Protein AF-A0A969NFL9-F1 (afdb_monomer)

Sequence (323 aa):
MLQGALWIMFLYNLFIFVYSRDKVYLYYSLYIIGIAVNFVVERGIFSEYTASEFPKLEPYAFIFATGLATVAYFQFVRYFLHTKKNMPKWDLAHLWVVRINIFITLLLFGVLIFSFNVPTSINVSNYLNLIGLLYGFVFIWSLIKQDNKLARFFIAGAIALAVGTIISLYFLIAKQSLWFDPKYFMNGGTLLELLIFSLGLGYRIRLIEKSKQKVQEELIEQLKRNERLKEEANRELEGKVKERTAEIELQKEEILAQAENLKMANDILTKQKREIENKNEEITQQKRYLEKVHKDTTDSINYASRIQNVILPSSSLLSRFFF

Foldseek 3Di:
DLLVVLVVLLVVLVVVCVVVVQCLSVLLSQLSVLVSQLVCLVVCVCVVVPVVPCVLCSLLSNLVSLLSNLLSVLVNVCSLVVCVPVPVVVNVVSVVLNVVSVVVSVVLVVCCVPPVPSVVSVVVSVVSVVVVLVVVVVVLVVLVPDPDPLSVLQNQLNVLLVQLVVQLVVCVVVVPDDPDRSNVSNSRSNVSSSVSNVVSVVVVVVVVVVVVVVVVVVVVVVVVVVVVVVVVVVVVVVVVVVVVVVVVVVVVVVVVVVVVVVVVVVVVVVVVVVVVVVVVVVVVVVVVVVVVVVVVVVVVVVVVVVVCCVVDPPDPPDPDDDD

Nearest PDB structures (foldseek):
  4wpe-assembly1_A-2  TM=2.275E-01  e=1.024E+00  Saccharomyces cerevisiae S288C
  5i6r-assembly1_A-2  TM=2.643E-01  e=2.356E+00  Homo sapiens
  3ja6-assembly1_H  TM=1.574E-01  e=5.419E+00  Escherichia coli

Secondary structure (DSSP, 8-state):
-HHHHHHHHHHHHHHHHHHH--HHHHHHHHHHHHHHHHHHHHTTHHHHHHTTT-TTHHHHHHHHHHHHHHHHHHHHHHHHTTHHHH-HHHHHHHHHHHHHHHHHHHHHHHHHHHH--HHHHHHHHHHHHHHHHHHHHHHHHHHHTS--HHHHHHHHHHHHHHHHHHHHHHHHHTT---SS-THHHHHHHHHHHHHHHHHHHHHHHHHHHHHHHHHHHHHHHHHHHHHHHHHHHHHHHHHHHHHHHHHHHHHHHHHHHHHHHHHHHHHHHHHHHHHHHHHHHHHHHHHHHHHHHHHHHHHHHHHHHHHHHHHS--------S--

pLDDT: mean 88.68, std 11.75, range [38.59, 98.12]

Structure (mmCIF, N/CA/C/O backbone):
data_AF-A0A969NFL9-F1
#
_entry.id   AF-A0A969NFL9-F1
#
loop_
_atom_site.group_PDB
_atom_site.id
_atom_site.type_symbol
_atom_site.label_atom_id
_atom_site.label_alt_id
_atom_site.label_comp_id
_atom_site.label_asym_id
_atom_site.label_entity_id
_atom_site.label_seq_id
_atom_site.pdbx_PDB_ins_code
_atom_site.Cartn_x
_atom_site.Cartn_y
_atom_site.Cartn_z
_atom_site.occupancy
_atom_site.B_iso_or_equiv
_atom_site.auth_seq_id
_atom_site.auth_comp_id
_atom_site.auth_asym_id
_atom_site.auth_atom_id
_atom_site.pdbx_PDB_model_num
ATOM 1 N N . MET A 1 1 ? 25.585 -14.244 -10.508 1.00 67.00 1 MET A N 1
ATOM 2 C CA . MET A 1 1 ? 25.305 -13.714 -9.152 1.00 67.00 1 MET A CA 1
ATOM 3 C C . MET A 1 1 ? 24.106 -12.763 -9.137 1.00 67.00 1 MET A C 1
ATOM 5 O O . MET A 1 1 ? 23.129 -13.105 -8.490 1.00 67.00 1 MET A O 1
ATOM 9 N N . LEU A 1 2 ? 24.108 -11.651 -9.891 1.00 78.81 2 LEU A N 1
ATOM 10 C CA . LEU A 1 2 ? 23.009 -10.660 -9.896 1.00 78.81 2 LEU A CA 1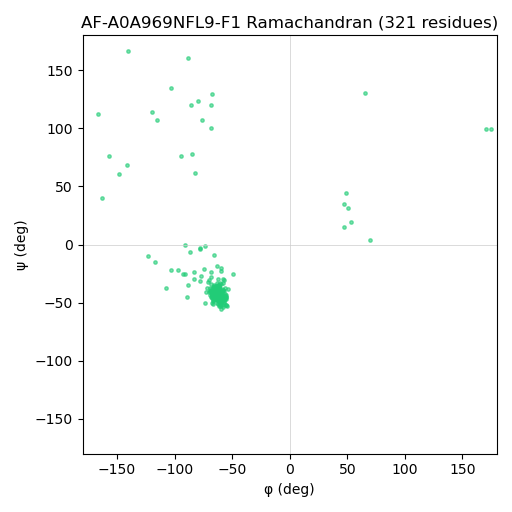
ATOM 11 C C . LEU A 1 2 ? 21.621 -11.251 -10.212 1.00 78.81 2 LEU A C 1
ATOM 13 O O . LEU A 1 2 ? 20.671 -11.022 -9.471 1.00 78.81 2 LEU A O 1
ATOM 17 N N . GLN A 1 3 ? 21.529 -12.089 -11.249 1.00 85.06 3 GLN A N 1
ATOM 18 C CA . GLN A 1 3 ? 20.273 -12.740 -11.640 1.00 85.06 3 GLN A CA 1
ATOM 19 C C . GLN A 1 3 ? 19.661 -13.591 -10.514 1.00 85.06 3 GLN A C 1
ATOM 21 O O . GLN A 1 3 ? 18.449 -13.588 -10.324 1.00 85.06 3 GLN A O 1
ATOM 26 N N . GLY A 1 4 ? 20.494 -14.299 -9.743 1.00 87.62 4 GLY A N 1
ATOM 27 C CA . GLY A 1 4 ? 20.027 -15.115 -8.619 1.00 87.62 4 GLY A CA 1
ATOM 28 C C . GLY A 1 4 ? 19.400 -14.262 -7.518 1.00 87.62 4 GLY A C 1
ATOM 29 O O . GLY A 1 4 ? 18.344 -14.613 -6.999 1.00 87.62 4 GLY A O 1
ATOM 30 N N . ALA A 1 5 ? 19.995 -13.103 -7.219 1.00 90.25 5 ALA A N 1
ATOM 31 C CA . ALA A 1 5 ? 19.443 -12.168 -6.242 1.00 90.25 5 ALA A CA 1
ATOM 32 C C . ALA A 1 5 ? 18.071 -11.630 -6.681 1.00 90.25 5 ALA A C 1
ATOM 34 O O . ALA A 1 5 ? 17.145 -11.609 -5.874 1.00 90.25 5 ALA A O 1
ATOM 35 N N . LEU A 1 6 ? 17.909 -11.275 -7.963 1.00 93.00 6 LEU A N 1
ATOM 36 C CA . LEU A 1 6 ? 16.625 -10.814 -8.504 1.00 93.00 6 LEU A CA 1
ATOM 37 C C . LEU A 1 6 ? 15.533 -11.885 -8.390 1.00 93.00 6 LEU A C 1
ATOM 39 O O . LEU A 1 6 ? 14.433 -11.579 -7.936 1.00 93.00 6 LEU A O 1
ATOM 43 N N . TRP A 1 7 ? 15.834 -13.143 -8.730 1.00 92.25 7 TRP A N 1
ATOM 44 C CA . TRP A 1 7 ? 14.868 -14.239 -8.595 1.00 92.25 7 TRP A CA 1
ATOM 45 C C . TRP A 1 7 ? 14.464 -14.495 -7.142 1.00 92.25 7 TRP A C 1
ATOM 47 O O . TRP A 1 7 ? 13.279 -14.671 -6.861 1.00 92.25 7 TRP A O 1
ATOM 57 N N . ILE A 1 8 ? 15.419 -14.459 -6.208 1.00 94.50 8 ILE A N 1
ATOM 58 C CA . ILE A 1 8 ? 15.130 -14.600 -4.774 1.00 94.50 8 ILE A CA 1
ATOM 59 C C . ILE A 1 8 ? 14.244 -13.446 -4.294 1.00 94.50 8 ILE A C 1
ATOM 61 O O . ILE A 1 8 ? 13.231 -13.687 -3.639 1.00 94.50 8 ILE A O 1
ATOM 65 N N . MET A 1 9 ? 14.578 -12.199 -4.650 1.00 94.38 9 MET A N 1
ATOM 66 C CA . MET A 1 9 ? 13.775 -11.027 -4.287 1.00 94.38 9 MET A CA 1
ATOM 67 C C . MET A 1 9 ? 12.368 -11.098 -4.885 1.00 94.38 9 MET A C 1
ATOM 69 O O . MET A 1 9 ? 11.403 -10.775 -4.194 1.00 94.38 9 MET A O 1
ATOM 73 N N . PHE A 1 10 ? 12.236 -11.541 -6.136 1.00 96.12 10 PHE A N 1
ATOM 74 C CA . PHE A 1 10 ? 10.946 -11.751 -6.785 1.00 96.12 10 PHE A CA 1
ATOM 75 C C . PHE A 1 10 ? 10.098 -12.775 -6.024 1.00 96.12 10 PHE A C 1
ATOM 77 O O . PHE A 1 10 ? 8.990 -12.448 -5.604 1.00 96.12 10 PHE A O 1
ATOM 84 N N . LEU A 1 11 ? 10.623 -13.983 -5.794 1.00 96.19 11 LEU A N 1
ATOM 85 C CA . LEU A 1 11 ? 9.889 -15.050 -5.109 1.00 96.19 11 LEU A CA 1
ATOM 86 C C . LEU A 1 11 ? 9.504 -14.638 -3.688 1.00 96.19 11 LEU A C 1
ATOM 88 O O . LEU A 1 11 ? 8.354 -14.805 -3.289 1.00 96.19 11 LEU A O 1
ATOM 92 N N . TYR A 1 12 ? 10.436 -14.041 -2.944 1.00 95.00 12 TYR A N 1
ATOM 93 C CA . TYR A 1 12 ? 10.184 -13.545 -1.594 1.00 95.00 12 TYR A CA 1
ATOM 94 C C . TYR A 1 12 ? 9.028 -12.535 -1.556 1.00 95.00 12 TYR A C 1
ATOM 96 O O . TYR A 1 12 ? 8.089 -12.687 -0.772 1.00 95.00 12 TYR A O 1
ATOM 104 N N . ASN A 1 13 ? 9.053 -11.526 -2.432 1.00 94.81 13 ASN A N 1
ATOM 105 C CA . ASN A 1 13 ? 7.996 -10.515 -2.474 1.00 94.81 13 ASN A CA 1
ATOM 106 C C . ASN A 1 13 ? 6.669 -11.075 -3.003 1.00 94.81 13 ASN A C 1
ATOM 108 O O . ASN A 1 13 ? 5.607 -10.650 -2.544 1.00 94.81 13 ASN A O 1
ATOM 112 N N . LEU A 1 14 ? 6.710 -12.070 -3.890 1.00 96.25 14 LEU A N 1
ATOM 113 C CA . LEU A 1 14 ? 5.518 -12.766 -4.359 1.00 96.25 14 LEU A CA 1
ATOM 114 C C . LEU A 1 14 ? 4.857 -13.566 -3.228 1.00 96.25 14 LEU A C 1
ATOM 116 O O . LEU A 1 14 ? 3.639 -13.494 -3.064 1.00 96.25 14 LEU A O 1
ATOM 120 N N . PHE A 1 15 ? 5.635 -14.262 -2.394 1.00 96.56 15 PHE A N 1
ATOM 121 C CA . PHE A 1 15 ? 5.106 -14.939 -1.206 1.00 96.56 15 PHE A CA 1
ATOM 122 C C . PHE A 1 15 ? 4.477 -13.951 -0.219 1.00 96.56 15 PHE A C 1
ATOM 124 O O . PHE A 1 15 ? 3.373 -14.197 0.273 1.00 96.56 15 PHE A O 1
ATOM 131 N N . ILE A 1 16 ? 5.119 -12.800 0.020 1.00 94.62 16 ILE A N 1
ATOM 132 C CA . ILE A 1 16 ? 4.526 -11.742 0.850 1.00 94.62 16 ILE A CA 1
ATOM 133 C C . ILE A 1 16 ? 3.217 -11.248 0.241 1.00 94.62 16 ILE A C 1
ATOM 135 O O . ILE A 1 16 ? 2.257 -11.028 0.978 1.00 94.62 16 ILE A O 1
ATOM 139 N N . PHE A 1 17 ? 3.138 -11.084 -1.080 1.00 96.06 17 PHE A N 1
ATOM 140 C CA . PHE A 1 17 ? 1.886 -10.716 -1.735 1.00 96.06 17 PHE A CA 1
ATOM 141 C C . PHE A 1 17 ? 0.790 -11.763 -1.495 1.00 96.06 17 PHE A C 1
ATOM 143 O O . PHE A 1 17 ? -0.312 -11.390 -1.100 1.00 96.06 17 PHE A O 1
ATOM 150 N N . VAL A 1 18 ? 1.078 -13.054 -1.675 1.00 96.81 18 VAL A N 1
ATOM 151 C CA . VAL A 1 18 ? 0.096 -14.132 -1.456 1.00 96.81 18 VAL A CA 1
ATOM 152 C C . VAL A 1 18 ? -0.416 -14.133 -0.011 1.00 96.81 18 VAL A C 1
ATOM 154 O O . VAL A 1 18 ? -1.618 -14.276 0.211 1.00 96.81 18 VAL A O 1
ATOM 157 N N . TYR A 1 19 ? 0.474 -13.911 0.959 1.00 94.50 19 TYR A N 1
ATOM 158 C CA . TYR A 1 19 ? 0.129 -13.876 2.38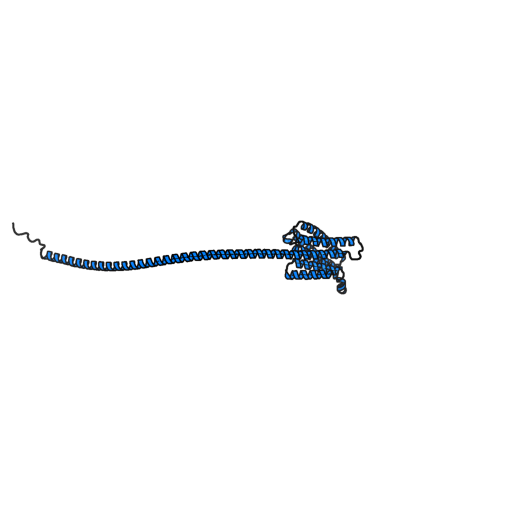0 1.00 94.50 19 TYR A CA 1
ATOM 159 C C . TYR A 1 19 ? -0.625 -12.599 2.792 1.00 94.50 19 TYR A C 1
ATOM 161 O O . TYR A 1 19 ? -1.674 -12.664 3.429 1.00 94.50 19 TYR A O 1
ATOM 169 N N . SER A 1 20 ? -0.106 -11.425 2.425 1.00 90.94 20 SER A N 1
ATOM 170 C CA . SER A 1 20 ? -0.643 -10.121 2.852 1.00 90.94 20 SER A CA 1
ATOM 171 C C . SER A 1 20 ? -1.816 -9.625 2.005 1.00 90.94 20 SER A C 1
ATOM 173 O O . SER A 1 20 ? -2.589 -8.785 2.463 1.00 90.94 20 SER A O 1
ATOM 175 N N . ARG A 1 21 ? -1.925 -10.094 0.755 1.00 92.44 21 ARG A N 1
ATOM 176 C CA . ARG A 1 21 ? -2.815 -9.581 -0.303 1.00 92.44 21 ARG A CA 1
ATOM 177 C C . ARG A 1 21 ? -2.681 -8.076 -0.573 1.00 92.44 21 ARG A C 1
ATOM 179 O O . ARG A 1 21 ? -3.567 -7.471 -1.181 1.00 92.44 21 ARG A O 1
ATOM 186 N N . ASP A 1 22 ? -1.568 -7.461 -0.170 1.00 93.62 22 ASP A N 1
ATOM 187 C CA . ASP A 1 22 ? -1.305 -6.048 -0.427 1.00 93.62 22 ASP A CA 1
ATOM 188 C C . ASP A 1 22 ? -0.670 -5.857 -1.811 1.00 93.62 22 ASP A C 1
ATOM 190 O O . ASP A 1 22 ? 0.416 -6.357 -2.117 1.00 93.62 22 ASP A O 1
ATOM 194 N N . LYS A 1 23 ? -1.360 -5.086 -2.657 1.00 95.69 23 LYS A N 1
ATOM 195 C CA . LYS A 1 23 ? -0.997 -4.846 -4.058 1.00 95.69 23 LYS A CA 1
ATOM 196 C C . LYS A 1 23 ? 0.381 -4.207 -4.236 1.00 95.69 23 LYS A C 1
ATOM 198 O O . LYS A 1 23 ? 0.953 -4.364 -5.310 1.00 95.69 23 LYS A O 1
ATOM 203 N N . VAL A 1 24 ? 0.934 -3.522 -3.228 1.00 96.81 24 VAL A N 1
ATOM 204 C CA . VAL A 1 24 ? 2.304 -2.979 -3.316 1.00 96.81 24 VAL A CA 1
ATOM 205 C C . V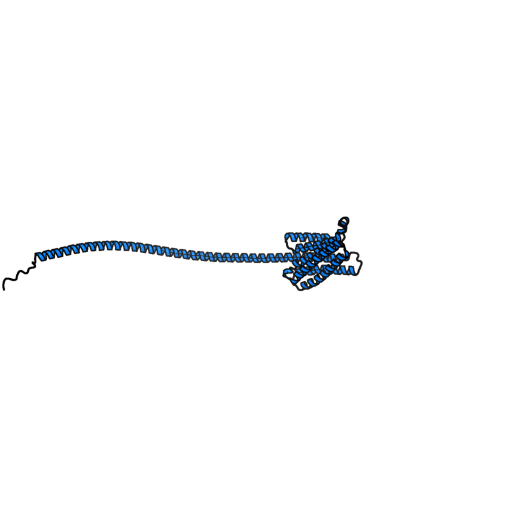AL A 1 24 ? 3.307 -4.084 -3.653 1.00 96.81 24 VAL A C 1
ATOM 207 O O . VAL A 1 24 ? 4.141 -3.897 -4.536 1.00 96.81 24 VAL A O 1
ATOM 210 N N . TYR A 1 25 ? 3.203 -5.240 -2.992 1.00 96.56 25 TYR A N 1
ATOM 211 C CA . TYR A 1 25 ? 4.132 -6.356 -3.189 1.00 96.56 25 TYR A CA 1
ATOM 212 C C . TYR A 1 25 ? 3.944 -7.029 -4.544 1.00 96.56 25 TYR A C 1
ATOM 214 O O . TYR A 1 25 ? 4.925 -7.463 -5.143 1.00 96.56 25 TYR A O 1
ATOM 222 N N . LEU A 1 26 ? 2.714 -7.058 -5.069 1.00 97.50 26 LEU A N 1
ATOM 223 C CA . LEU A 1 26 ? 2.455 -7.528 -6.429 1.00 97.50 26 LEU A CA 1
ATOM 224 C C . LEU A 1 26 ? 3.182 -6.651 -7.450 1.00 97.50 26 LEU A C 1
ATOM 226 O O . LEU A 1 26 ? 3.943 -7.167 -8.261 1.00 97.50 26 LEU A O 1
ATOM 230 N N . TYR A 1 27 ? 2.986 -5.331 -7.395 1.00 98.06 27 TYR A N 1
ATOM 231 C CA . TYR A 1 27 ? 3.635 -4.421 -8.342 1.00 98.06 27 TYR A CA 1
ATOM 232 C C . TYR A 1 27 ? 5.151 -4.397 -8.175 1.00 98.06 27 TYR A C 1
ATOM 234 O O . TYR A 1 27 ? 5.868 -4.346 -9.167 1.00 98.06 27 TYR A O 1
ATOM 242 N N . TYR A 1 28 ? 5.652 -4.512 -6.947 1.00 97.81 28 TYR A N 1
ATOM 243 C CA . TYR A 1 28 ? 7.085 -4.632 -6.713 1.00 97.81 28 TYR A CA 1
ATOM 244 C C . TYR A 1 28 ? 7.666 -5.927 -7.304 1.00 97.81 28 TYR A C 1
ATOM 246 O O . TYR A 1 28 ? 8.707 -5.904 -7.952 1.00 97.81 28 TYR A O 1
ATOM 254 N N . SER A 1 29 ? 6.955 -7.049 -7.167 1.00 97.62 29 SER A N 1
ATOM 255 C CA . SER A 1 29 ? 7.351 -8.325 -7.776 1.00 97.62 29 SER A CA 1
ATOM 256 C C . SER A 1 29 ? 7.321 -8.248 -9.306 1.00 97.62 29 SER A C 1
ATOM 258 O O . SER A 1 29 ? 8.261 -8.688 -9.962 1.00 97.62 29 SER A O 1
ATOM 260 N N . LEU A 1 30 ? 6.280 -7.635 -9.883 1.00 97.94 30 LEU A N 1
ATOM 261 C CA . LEU A 1 30 ? 6.174 -7.400 -11.328 1.00 97.94 30 LEU A CA 1
ATOM 262 C C . LEU A 1 30 ? 7.284 -6.473 -11.856 1.00 97.94 30 LEU A C 1
ATOM 264 O O . LEU A 1 30 ? 7.759 -6.652 -12.976 1.00 97.94 30 LEU A O 1
ATOM 268 N N . TYR A 1 31 ? 7.731 -5.514 -11.045 1.00 97.94 31 TYR A N 1
ATOM 269 C CA . TYR A 1 31 ? 8.876 -4.672 -11.378 1.00 97.94 31 TYR A CA 1
ATOM 270 C C . TYR A 1 31 ? 10.167 -5.497 -11.401 1.00 97.94 31 TYR A C 1
ATOM 272 O O . TYR A 1 31 ? 10.870 -5.497 -12.410 1.00 97.94 31 TYR A O 1
ATOM 280 N N . ILE A 1 32 ? 10.435 -6.275 -10.344 1.00 97.25 32 ILE A N 1
ATOM 281 C CA . ILE A 1 32 ? 11.635 -7.122 -10.260 1.00 97.25 32 ILE A CA 1
ATOM 282 C C . ILE A 1 32 ? 11.690 -8.122 -11.416 1.00 97.25 32 ILE A C 1
ATOM 284 O O . ILE A 1 32 ? 12.750 -8.276 -12.016 1.00 97.25 32 ILE A O 1
ATOM 288 N N . ILE A 1 33 ? 10.581 -8.786 -11.761 1.00 96.44 33 ILE A N 1
ATOM 289 C CA . ILE A 1 33 ? 10.582 -9.745 -12.876 1.00 96.44 33 ILE A CA 1
ATOM 290 C C . ILE A 1 33 ? 10.796 -9.050 -14.225 1.00 96.44 33 ILE A C 1
ATOM 292 O O . ILE A 1 33 ? 11.539 -9.571 -15.051 1.00 96.44 33 ILE A O 1
ATOM 296 N N . GLY A 1 34 ? 10.238 -7.853 -14.435 1.00 95.75 34 GLY A N 1
ATOM 297 C CA . GLY A 1 34 ? 10.517 -7.056 -15.632 1.00 95.75 34 GLY A CA 1
ATOM 298 C C . GLY A 1 34 ? 12.003 -6.699 -15.759 1.00 95.75 34 GLY A C 1
ATOM 299 O O . GLY A 1 34 ? 12.585 -6.842 -16.833 1.00 95.75 34 GLY A O 1
ATOM 300 N N . ILE A 1 35 ? 12.653 -6.318 -14.655 1.00 94.81 35 ILE A N 1
ATOM 301 C CA . ILE A 1 35 ? 14.106 -6.081 -14.614 1.00 94.81 35 ILE A CA 1
ATOM 302 C C . ILE A 1 35 ? 14.890 -7.382 -14.843 1.00 94.81 35 ILE A C 1
ATOM 304 O O . ILE A 1 35 ? 15.839 -7.403 -15.623 1.00 94.81 35 ILE A O 1
ATOM 308 N N . ALA A 1 36 ? 14.482 -8.485 -14.212 1.00 94.00 36 ALA A N 1
ATOM 309 C CA . ALA A 1 36 ? 15.145 -9.780 -14.330 1.00 94.00 36 ALA A CA 1
ATOM 310 C C . ALA A 1 36 ? 15.105 -10.333 -15.760 1.00 94.00 36 ALA A C 1
ATOM 312 O O . ALA A 1 36 ? 16.096 -10.902 -16.213 1.00 94.00 36 ALA A O 1
ATOM 313 N N . VAL A 1 37 ? 13.989 -10.159 -16.476 1.00 92.25 37 VAL A N 1
ATOM 314 C CA . VAL A 1 37 ? 13.870 -10.553 -17.888 1.00 92.25 37 VAL A CA 1
ATOM 315 C C . VAL A 1 37 ? 14.727 -9.649 -18.773 1.00 92.25 37 VAL A C 1
ATOM 317 O O . VAL A 1 37 ? 15.463 -10.168 -19.608 1.00 92.25 37 VAL A O 1
ATOM 320 N N . ASN A 1 38 ? 14.716 -8.327 -18.556 1.00 90.19 38 ASN A N 1
ATOM 321 C CA . ASN A 1 38 ? 15.603 -7.412 -19.287 1.00 90.19 38 ASN A CA 1
ATOM 322 C C . ASN A 1 38 ? 17.077 -7.801 -19.135 1.00 90.19 38 ASN A C 1
ATOM 324 O O . ASN A 1 38 ? 17.805 -7.842 -20.119 1.00 90.19 38 ASN A O 1
ATOM 328 N N . PHE A 1 39 ? 17.505 -8.167 -17.928 1.00 89.31 39 PHE A N 1
ATOM 329 C CA . PHE A 1 39 ? 18.886 -8.569 -17.673 1.00 89.31 39 PHE A CA 1
ATOM 330 C C . PHE A 1 39 ? 19.283 -9.868 -18.396 1.00 89.31 39 PHE A C 1
ATOM 332 O O . PHE A 1 39 ? 20.423 -10.011 -18.837 1.00 89.31 39 PHE A O 1
ATOM 339 N N . VAL A 1 40 ? 18.352 -10.818 -18.536 1.00 88.56 40 VAL A N 1
ATOM 340 C CA . VAL A 1 40 ? 18.560 -12.064 -19.300 1.00 88.56 40 VAL A CA 1
ATOM 341 C C . VAL A 1 40 ? 18.652 -11.779 -20.798 1.00 88.56 40 VAL A C 1
ATOM 343 O O . VAL A 1 40 ? 19.498 -12.364 -21.475 1.00 88.56 40 VAL A O 1
ATOM 346 N N . VAL A 1 41 ? 17.815 -10.868 -21.302 1.00 87.44 41 VAL A N 1
ATOM 347 C CA . VAL A 1 41 ? 17.829 -10.441 -22.705 1.00 87.44 41 VAL A CA 1
ATOM 348 C C . VAL A 1 41 ? 19.117 -9.684 -23.033 1.00 87.44 41 VAL A C 1
ATOM 350 O O . VAL A 1 41 ? 19.833 -10.085 -23.941 1.00 87.44 41 VAL A O 1
ATOM 353 N N . GLU A 1 42 ? 19.492 -8.669 -22.250 1.00 81.44 42 GLU A N 1
ATOM 354 C CA . GLU A 1 42 ? 20.696 -7.862 -22.510 1.00 81.44 42 GLU A CA 1
ATOM 355 C C . GLU A 1 42 ? 22.003 -8.661 -22.462 1.00 81.44 42 GLU A C 1
ATOM 357 O O . GLU A 1 42 ? 22.969 -8.308 -23.134 1.00 81.44 42 GLU A O 1
ATOM 362 N N . ARG A 1 43 ? 22.057 -9.734 -21.666 1.00 79.56 43 ARG A N 1
ATOM 363 C CA . ARG A 1 43 ? 23.236 -10.609 -21.594 1.00 79.56 43 ARG A CA 1
ATOM 364 C C . ARG A 1 43 ? 23.355 -11.577 -22.766 1.00 79.56 43 ARG A C 1
ATOM 366 O O . ARG A 1 43 ? 24.309 -12.347 -22.792 1.00 79.56 43 ARG A O 1
ATOM 373 N N . GLY A 1 44 ? 22.379 -11.604 -23.670 1.00 76.81 44 GLY A N 1
ATOM 374 C CA . GLY A 1 44 ? 22.314 -12.588 -24.744 1.00 76.81 44 GLY A CA 1
ATOM 375 C C . GLY A 1 44 ? 22.001 -14.005 -24.260 1.00 76.81 44 GLY A C 1
ATOM 376 O O . GLY A 1 44 ? 21.938 -14.905 -25.085 1.00 76.81 44 GLY A O 1
ATOM 377 N N . ILE A 1 45 ? 21.739 -14.214 -22.960 1.00 75.69 45 ILE A N 1
ATOM 378 C CA . ILE A 1 45 ? 21.340 -15.521 -22.407 1.00 75.69 45 ILE A CA 1
ATOM 379 C C . ILE A 1 45 ? 20.014 -15.945 -23.039 1.00 75.69 45 ILE A C 1
ATOM 381 O O . ILE A 1 45 ? 19.826 -17.102 -23.389 1.00 75.69 45 ILE A O 1
ATOM 385 N N . PHE A 1 46 ? 19.089 -15.001 -23.231 1.00 74.00 46 PHE A N 1
ATOM 386 C CA . PHE A 1 46 ? 17.849 -15.302 -23.939 1.00 74.00 46 PHE A CA 1
ATOM 387 C C . PHE A 1 46 ? 18.134 -15.855 -25.343 1.00 74.00 46 PHE A C 1
ATOM 389 O O . PHE A 1 46 ? 17.608 -16.905 -25.702 1.00 74.00 46 PHE A O 1
ATOM 396 N N . SER A 1 47 ? 19.022 -15.200 -26.093 1.00 72.44 47 SER A N 1
ATOM 397 C CA . SER A 1 47 ? 19.476 -15.657 -27.410 1.00 72.44 47 SER A CA 1
ATOM 398 C C . SER A 1 47 ? 20.176 -17.019 -27.341 1.00 72.44 47 SER A C 1
ATOM 400 O O . SER A 1 47 ? 19.842 -17.917 -28.096 1.00 72.44 47 SER A O 1
ATOM 402 N N . GLU A 1 48 ? 21.085 -17.238 -26.395 1.00 76.62 48 GLU A N 1
ATOM 403 C CA . GLU A 1 48 ? 21.858 -18.482 -26.279 1.00 76.62 48 GLU A CA 1
ATOM 404 C C . GLU A 1 48 ? 20.970 -19.731 -26.134 1.00 76.62 48 GLU A C 1
ATOM 406 O O . GLU A 1 48 ? 21.246 -20.759 -26.747 1.00 76.62 48 GLU A O 1
ATOM 411 N N . TYR A 1 49 ? 19.875 -19.631 -25.372 1.00 76.62 49 TYR A N 1
ATOM 412 C CA . TYR A 1 49 ? 18.976 -20.763 -25.117 1.00 76.62 49 TYR A CA 1
ATOM 413 C C . TYR A 1 49 ? 17.747 -20.808 -26.035 1.00 76.62 49 TYR A C 1
ATOM 415 O O . TYR A 1 49 ? 17.155 -21.874 -26.181 1.00 76.62 49 TYR A O 1
ATOM 423 N N . THR A 1 50 ? 17.334 -19.686 -26.639 1.00 72.25 50 THR A N 1
ATOM 424 C CA . THR A 1 50 ? 16.103 -19.622 -27.458 1.00 72.25 50 THR A CA 1
ATOM 425 C C . THR A 1 50 ? 16.336 -19.290 -28.929 1.00 72.25 50 THR A C 1
ATOM 427 O O . THR A 1 50 ? 15.441 -19.529 -29.738 1.00 72.25 50 THR A O 1
ATOM 430 N N . ALA A 1 51 ? 17.513 -18.790 -29.326 1.00 62.69 51 ALA A N 1
ATOM 431 C CA . ALA A 1 51 ? 17.766 -18.371 -30.708 1.00 62.69 51 ALA A CA 1
ATOM 432 C C . ALA A 1 51 ? 17.796 -19.536 -31.703 1.00 62.69 51 ALA A C 1
ATOM 434 O O . ALA A 1 51 ? 17.523 -19.316 -32.880 1.00 62.69 51 ALA A O 1
ATOM 435 N N . SER A 1 52 ? 18.074 -20.762 -31.246 1.00 65.69 52 SER A N 1
ATOM 436 C CA . SER A 1 52 ? 18.036 -21.975 -32.073 1.00 65.69 52 SER A CA 1
ATOM 437 C C . SER A 1 52 ? 16.634 -22.257 -32.622 1.00 65.69 52 SER A C 1
ATOM 439 O O . SER A 1 52 ? 16.494 -22.739 -33.742 1.00 65.69 52 SER A O 1
ATOM 441 N N . GLU A 1 53 ? 15.598 -21.945 -31.838 1.00 74.50 53 GLU A N 1
ATOM 442 C CA . GLU A 1 53 ? 14.199 -22.247 -32.165 1.00 74.50 53 GLU A CA 1
ATOM 443 C C . GLU A 1 53 ? 13.407 -20.985 -32.551 1.00 74.50 53 GLU A C 1
ATOM 445 O O . GLU A 1 53 ? 12.589 -21.019 -33.470 1.00 74.50 53 GLU A O 1
ATOM 450 N N . PHE A 1 54 ? 13.672 -19.844 -31.900 1.00 76.44 54 PHE A N 1
ATOM 451 C CA . PHE A 1 54 ? 12.919 -18.596 -32.066 1.00 76.44 54 PHE A CA 1
ATOM 452 C C . PHE A 1 54 ? 13.821 -17.341 -32.040 1.00 76.44 54 PHE A C 1
ATOM 454 O O . PHE A 1 54 ? 13.687 -16.490 -31.155 1.00 76.44 54 PHE A O 1
ATOM 461 N N . PRO A 1 55 ? 14.681 -17.123 -33.054 1.00 72.31 55 PRO A N 1
ATOM 462 C CA . PRO A 1 55 ? 15.645 -16.010 -33.083 1.00 72.31 55 PRO A CA 1
ATOM 463 C C . PRO A 1 55 ? 14.993 -14.619 -33.108 1.00 72.31 55 PRO A C 1
ATOM 465 O O . PRO A 1 55 ? 15.621 -13.613 -32.792 1.00 72.31 55 PRO A O 1
ATOM 468 N N . LYS A 1 56 ? 13.709 -14.539 -33.473 1.00 83.12 56 LYS A N 1
ATOM 469 C CA . LYS A 1 56 ? 12.951 -13.283 -33.509 1.00 83.12 56 LYS A CA 1
ATOM 470 C C . LYS A 1 56 ? 12.316 -12.907 -32.172 1.00 83.12 56 LYS A C 1
ATOM 472 O O . LYS A 1 56 ? 11.736 -11.831 -32.102 1.00 83.12 56 LYS A O 1
ATOM 477 N N . LEU A 1 57 ? 12.376 -13.763 -31.149 1.00 85.94 57 LEU A N 1
ATOM 478 C CA . LEU A 1 57 ? 11.639 -13.573 -29.895 1.00 85.94 57 LEU A CA 1
ATOM 479 C C . LEU A 1 57 ? 12.287 -12.534 -28.967 1.00 85.94 57 LEU A C 1
ATOM 481 O O . LEU A 1 57 ? 11.591 -11.877 -28.194 1.00 85.94 57 LEU A O 1
ATOM 485 N N . GLU A 1 58 ? 13.601 -12.342 -29.072 1.00 88.00 58 GLU A N 1
ATOM 486 C CA . GLU A 1 58 ? 14.375 -11.477 -28.179 1.00 88.00 58 GLU A CA 1
ATOM 487 C C . GLU A 1 58 ? 13.901 -10.005 -28.173 1.00 88.00 58 GLU A C 1
ATOM 489 O O . GLU A 1 58 ? 13.618 -9.488 -27.087 1.00 88.00 58 GLU A O 1
ATOM 494 N N . PRO A 1 59 ? 13.681 -9.328 -29.323 1.00 90.00 59 PRO A N 1
ATOM 495 C CA . PRO A 1 59 ? 13.149 -7.963 -29.331 1.00 90.00 59 PRO A CA 1
ATOM 496 C C . PRO A 1 59 ? 11.748 -7.848 -28.715 1.00 90.00 59 PRO A C 1
ATOM 498 O O . PRO A 1 59 ? 11.445 -6.852 -28.058 1.00 90.00 59 PRO A O 1
ATOM 501 N N . TYR A 1 60 ? 10.892 -8.862 -28.889 1.00 91.50 60 TYR A N 1
ATOM 502 C CA . TYR A 1 60 ? 9.565 -8.879 -28.265 1.00 91.50 60 TYR A CA 1
ATOM 503 C C . TYR A 1 60 ? 9.669 -9.013 -26.746 1.00 91.50 60 TYR A C 1
ATOM 505 O O . TYR A 1 60 ? 8.988 -8.287 -26.021 1.00 91.50 60 TYR A O 1
ATOM 513 N N . ALA A 1 61 ? 10.544 -9.901 -26.265 1.00 91.75 61 ALA A N 1
ATOM 514 C CA . ALA A 1 61 ? 10.801 -10.079 -24.841 1.00 91.75 61 ALA A CA 1
ATOM 515 C C . ALA A 1 61 ? 11.350 -8.793 -24.207 1.00 91.75 61 ALA A C 1
ATOM 517 O O . ALA A 1 61 ? 10.873 -8.393 -23.146 1.00 91.75 61 ALA A O 1
ATOM 518 N N . PHE A 1 62 ? 12.277 -8.103 -24.880 1.00 91.62 62 PHE A N 1
ATOM 519 C CA 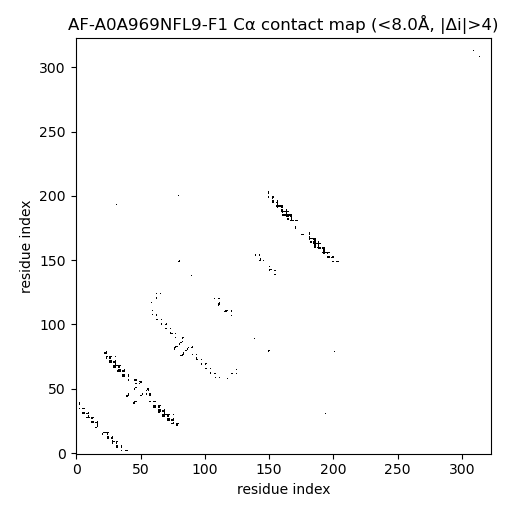. PHE A 1 62 ? 12.823 -6.819 -24.429 1.00 91.62 62 PHE A CA 1
ATOM 520 C C . PHE A 1 62 ? 11.737 -5.744 -24.271 1.00 91.62 62 PHE A C 1
ATOM 522 O O . PHE A 1 62 ? 11.609 -5.126 -23.210 1.00 91.62 62 PHE A O 1
ATOM 529 N N . ILE A 1 63 ? 10.919 -5.538 -25.309 1.00 93.56 63 ILE A N 1
ATOM 530 C CA . ILE A 1 63 ? 9.857 -4.518 -25.310 1.00 93.56 63 ILE A CA 1
ATOM 531 C C . ILE A 1 63 ? 8.785 -4.843 -24.269 1.00 93.56 63 ILE A C 1
ATOM 533 O O . ILE A 1 63 ? 8.339 -3.949 -23.544 1.00 93.56 63 ILE A O 1
ATOM 537 N N . PHE A 1 64 ? 8.403 -6.118 -24.155 1.00 94.12 64 PHE A N 1
ATOM 538 C CA . PHE A 1 64 ? 7.467 -6.574 -23.134 1.00 94.12 64 PHE A CA 1
ATOM 539 C C . PHE A 1 64 ? 7.998 -6.319 -21.726 1.00 94.12 64 PHE A C 1
ATOM 541 O O . PHE A 1 64 ? 7.313 -5.707 -20.910 1.00 94.12 64 PHE A O 1
ATOM 548 N N . ALA A 1 65 ? 9.219 -6.776 -21.444 1.00 94.94 65 ALA A N 1
ATOM 549 C CA . ALA A 1 65 ? 9.826 -6.681 -20.127 1.00 94.94 65 ALA A CA 1
ATOM 550 C C . ALA A 1 65 ? 10.031 -5.225 -19.710 1.00 94.94 65 ALA A C 1
ATOM 552 O O . ALA A 1 65 ? 9.744 -4.871 -18.568 1.00 94.94 65 ALA A O 1
ATOM 553 N N . THR A 1 66 ? 10.468 -4.367 -20.637 1.00 94.38 66 THR A N 1
ATOM 554 C CA . THR A 1 66 ? 10.612 -2.926 -20.400 1.00 94.38 66 THR A CA 1
ATOM 555 C C . THR A 1 66 ? 9.261 -2.272 -20.110 1.00 94.38 66 THR A C 1
ATOM 557 O O . THR A 1 66 ? 9.122 -1.605 -19.086 1.00 94.38 66 THR A O 1
ATOM 560 N N . GLY A 1 67 ? 8.238 -2.508 -20.943 1.00 95.31 67 GLY A N 1
ATOM 561 C CA . GLY A 1 67 ? 6.894 -1.968 -20.706 1.00 95.31 67 GLY A CA 1
ATOM 562 C C . GLY A 1 67 ? 6.307 -2.443 -19.374 1.00 95.31 67 GLY A C 1
ATOM 563 O O . GLY A 1 67 ? 5.829 -1.639 -18.572 1.00 95.31 67 GLY A O 1
ATOM 564 N N . LEU A 1 68 ? 6.418 -3.743 -19.083 1.00 97.06 68 LEU A N 1
ATOM 565 C CA . LEU A 1 68 ? 5.969 -4.326 -17.821 1.00 97.06 68 LEU A CA 1
ATOM 566 C C . LEU A 1 68 ? 6.684 -3.695 -16.623 1.00 97.06 68 LEU A C 1
ATOM 568 O O . LEU A 1 68 ? 6.017 -3.319 -15.659 1.00 97.06 68 LEU A O 1
ATOM 572 N N . ALA A 1 69 ? 8.009 -3.544 -16.691 1.00 96.38 69 ALA A N 1
ATOM 573 C CA . ALA A 1 69 ? 8.799 -2.922 -15.636 1.00 96.38 69 ALA A CA 1
ATOM 574 C C . ALA A 1 69 ? 8.349 -1.477 -15.388 1.00 96.38 69 ALA A C 1
ATOM 576 O O . ALA A 1 69 ? 8.114 -1.112 -14.239 1.00 96.38 69 ALA A O 1
ATOM 577 N N . THR A 1 70 ? 8.145 -0.671 -16.437 1.00 95.44 70 THR A N 1
ATOM 578 C CA . THR A 1 70 ? 7.676 0.717 -16.300 1.00 95.44 70 THR A CA 1
ATOM 579 C C . THR A 1 70 ? 6.278 0.794 -15.683 1.00 95.44 70 THR A C 1
ATOM 581 O O . THR A 1 70 ? 6.051 1.565 -14.747 1.00 95.44 70 THR A O 1
ATOM 584 N N . VAL A 1 71 ? 5.331 -0.018 -16.164 1.00 97.25 71 VAL A N 1
ATOM 585 C CA . VAL A 1 71 ? 3.971 -0.069 -15.603 1.00 97.25 71 VAL A CA 1
ATOM 586 C C . VAL A 1 71 ? 4.014 -0.478 -14.134 1.00 97.25 71 VAL A C 1
ATOM 588 O O . VAL A 1 71 ? 3.408 0.182 -13.286 1.00 97.25 71 VAL A O 1
ATOM 591 N N . ALA A 1 72 ? 4.741 -1.550 -13.825 1.00 98.12 72 ALA A N 1
ATOM 592 C CA . ALA A 1 72 ? 4.868 -2.075 -12.477 1.00 98.12 72 ALA A CA 1
ATOM 593 C C . ALA A 1 72 ? 5.546 -1.072 -11.538 1.00 98.12 72 ALA A C 1
ATOM 595 O O . ALA A 1 72 ? 5.061 -0.879 -10.426 1.00 98.12 72 ALA A O 1
ATOM 596 N N . TYR A 1 73 ? 6.580 -0.367 -12.000 1.00 96.94 73 TYR A N 1
ATOM 597 C CA . TYR A 1 73 ? 7.264 0.684 -11.250 1.00 96.94 73 TYR A CA 1
ATOM 598 C C . TYR A 1 73 ? 6.305 1.798 -10.833 1.00 96.94 73 TYR A C 1
ATOM 600 O O . TYR A 1 73 ? 6.169 2.103 -9.649 1.00 96.94 73 TYR A O 1
ATOM 608 N N . PHE A 1 74 ? 5.567 2.380 -11.780 1.00 96.69 74 PHE A N 1
ATOM 609 C CA . PHE A 1 74 ? 4.666 3.483 -11.450 1.00 96.69 74 PHE A CA 1
ATOM 610 C C . PHE A 1 74 ? 3.481 3.042 -10.594 1.00 96.69 74 PHE A C 1
ATOM 612 O O . PHE A 1 74 ? 3.056 3.785 -9.708 1.00 96.69 74 PHE A O 1
ATOM 619 N N . GLN A 1 75 ? 2.964 1.828 -10.788 1.00 97.88 75 GLN A N 1
ATOM 620 C CA . GLN A 1 75 ? 1.957 1.287 -9.875 1.00 97.88 75 GLN A CA 1
ATOM 621 C C . GLN A 1 75 ? 2.540 1.029 -8.483 1.00 97.88 75 GLN A C 1
ATOM 623 O O . GLN A 1 75 ? 1.912 1.392 -7.488 1.00 97.88 75 GLN A O 1
ATOM 628 N N . PHE A 1 76 ? 3.754 0.487 -8.391 1.00 98.06 76 PHE A N 1
ATOM 629 C CA . PHE A 1 76 ? 4.465 0.318 -7.130 1.00 98.06 76 PHE A CA 1
ATOM 630 C C . PHE A 1 76 ? 4.573 1.653 -6.391 1.00 98.06 76 PHE A C 1
ATOM 632 O O . PHE A 1 76 ? 4.097 1.744 -5.262 1.00 98.06 76 PHE A O 1
ATOM 639 N N . VAL A 1 77 ? 5.075 2.708 -7.040 1.00 96.12 77 VAL A N 1
ATOM 640 C CA . VAL A 1 77 ? 5.205 4.051 -6.449 1.00 96.12 77 VAL A CA 1
ATOM 641 C C . VAL A 1 77 ? 3.869 4.565 -5.917 1.00 96.12 77 VAL A C 1
ATOM 643 O O . VAL A 1 77 ? 3.797 5.048 -4.782 1.00 96.12 77 VAL A O 1
ATOM 646 N N . ARG A 1 78 ? 2.787 4.415 -6.694 1.00 96.44 78 ARG A N 1
ATOM 647 C CA . ARG A 1 78 ? 1.455 4.882 -6.289 1.00 96.44 78 ARG A CA 1
ATOM 648 C C . ARG A 1 78 ? 0.961 4.228 -5.004 1.00 96.44 78 ARG A C 1
ATOM 650 O O . ARG A 1 78 ? 0.464 4.908 -4.102 1.00 96.44 78 ARG A O 1
ATOM 657 N N . TYR A 1 79 ? 1.084 2.905 -4.913 1.00 95.75 79 TYR A N 1
ATOM 658 C CA . TYR A 1 79 ? 0.640 2.164 -3.734 1.00 95.75 79 TYR A CA 1
ATOM 659 C C . TYR A 1 79 ? 1.630 2.283 -2.563 1.00 95.75 79 TYR A C 1
ATOM 661 O O . TYR A 1 79 ? 1.203 2.282 -1.408 1.00 95.75 79 TYR A O 1
ATOM 669 N N . PHE A 1 80 ? 2.929 2.410 -2.841 1.00 95.81 80 PHE A N 1
ATOM 670 C CA . PHE A 1 80 ? 3.987 2.535 -1.840 1.00 95.81 80 PHE A CA 1
ATOM 671 C C . PHE A 1 80 ? 3.906 3.869 -1.090 1.00 95.81 80 PHE A C 1
ATOM 673 O O . PHE A 1 80 ? 3.957 3.885 0.139 1.00 95.81 80 PHE A O 1
ATOM 680 N N . LEU A 1 81 ? 3.710 4.976 -1.815 1.00 94.44 81 LEU A N 1
ATOM 681 C CA . LEU A 1 81 ? 3.595 6.326 -1.244 1.00 94.44 81 LEU A CA 1
ATOM 682 C C . LEU A 1 81 ? 2.150 6.735 -0.912 1.00 94.44 81 LEU A C 1
ATOM 684 O O . LEU A 1 81 ? 1.914 7.851 -0.440 1.00 94.44 81 LEU A O 1
ATOM 688 N N . HIS A 1 82 ? 1.177 5.853 -1.173 1.00 93.00 82 HIS A N 1
ATOM 689 C CA . HIS A 1 82 ? -0.260 6.132 -1.070 1.00 93.00 82 HIS A CA 1
ATOM 690 C C . HIS A 1 82 ? -0.661 7.433 -1.791 1.00 93.00 82 HIS A C 1
ATOM 692 O O . HIS A 1 82 ? -1.440 8.241 -1.272 1.00 93.00 82 HIS A O 1
ATOM 698 N N . THR A 1 83 ? -0.148 7.641 -3.011 1.00 93.19 83 THR A N 1
ATOM 699 C CA . THR A 1 83 ? -0.322 8.891 -3.779 1.00 93.19 83 THR A CA 1
ATOM 700 C C . THR A 1 83 ? -1.782 9.239 -4.015 1.00 93.19 83 THR A C 1
ATOM 702 O O . THR A 1 83 ? -2.133 10.411 -3.981 1.00 93.19 83 THR A O 1
ATOM 705 N N . LYS A 1 84 ? -2.664 8.247 -4.177 1.00 93.50 84 LYS A N 1
ATOM 706 C CA . LYS A 1 84 ? -4.109 8.480 -4.322 1.00 93.50 84 LYS A CA 1
ATOM 707 C C . LYS A 1 84 ? -4.690 9.319 -3.177 1.00 93.50 84 LYS A C 1
ATOM 709 O O . LYS A 1 84 ? -5.560 10.148 -3.419 1.00 93.50 84 LYS A O 1
ATOM 714 N N . LYS A 1 85 ? -4.218 9.100 -1.944 1.00 92.31 85 LYS A N 1
ATOM 715 C CA . LYS A 1 85 ? -4.682 9.820 -0.750 1.00 92.31 85 LYS A CA 1
ATOM 716 C C . LYS A 1 85 ? -3.877 11.098 -0.514 1.00 92.31 85 LYS A C 1
ATOM 718 O O . LYS A 1 85 ? -4.460 12.139 -0.245 1.00 92.31 85 LYS A O 1
ATOM 723 N N . ASN A 1 86 ? -2.552 11.016 -0.626 1.00 90.31 86 ASN A N 1
ATOM 724 C CA . ASN A 1 86 ? -1.654 12.091 -0.192 1.00 90.31 86 ASN A CA 1
ATOM 725 C C . ASN A 1 86 ? -1.336 13.107 -1.305 1.00 90.31 86 ASN A C 1
ATOM 727 O O . ASN A 1 86 ? -0.971 14.243 -1.026 1.00 90.31 86 ASN A O 1
ATOM 731 N N . MET A 1 87 ? -1.430 12.698 -2.575 1.00 93.19 87 MET A N 1
ATOM 732 C CA . MET A 1 87 ? -0.963 13.451 -3.747 1.00 93.19 87 MET A CA 1
ATOM 733 C C . MET A 1 87 ? -1.833 13.174 -4.996 1.00 93.19 87 MET A C 1
ATOM 735 O O . MET A 1 87 ? -1.319 12.697 -6.011 1.00 93.19 87 MET A O 1
ATOM 739 N N . PRO A 1 88 ? -3.146 13.467 -4.981 1.00 94.31 88 PRO A N 1
ATOM 740 C CA . PRO A 1 88 ? -4.077 13.011 -6.022 1.00 94.31 88 PRO A CA 1
ATOM 741 C C . PRO A 1 88 ? -3.740 13.509 -7.439 1.00 94.31 88 PRO A C 1
ATOM 743 O O . PRO A 1 88 ? -3.926 12.776 -8.408 1.00 94.31 88 PRO A O 1
ATOM 746 N N . LYS A 1 89 ? -3.179 14.722 -7.581 1.00 95.38 89 LYS A N 1
ATOM 747 C CA . LYS A 1 89 ? -2.716 15.244 -8.884 1.00 95.38 89 LYS A CA 1
ATOM 748 C C . LYS A 1 89 ? -1.584 14.393 -9.469 1.00 95.38 89 LYS A C 1
ATOM 750 O O . LYS A 1 89 ? -1.598 14.076 -10.654 1.00 95.38 89 LYS A O 1
ATOM 755 N N . TRP A 1 90 ? -0.637 13.985 -8.626 1.00 95.31 90 TRP A N 1
ATOM 756 C CA . TRP A 1 90 ? 0.451 13.095 -9.024 1.00 95.31 90 TRP A CA 1
ATOM 757 C C . TRP A 1 90 ? -0.046 11.676 -9.263 1.00 95.31 90 TRP A C 1
ATOM 759 O O . TRP A 1 90 ? 0.403 11.034 -10.201 1.00 95.31 90 TRP A O 1
ATOM 769 N N . ASP A 1 91 ? -1.002 11.182 -8.476 1.00 96.69 91 ASP A N 1
ATOM 770 C CA . ASP A 1 91 ? -1.633 9.884 -8.734 1.00 96.69 91 ASP A CA 1
ATOM 771 C C . ASP A 1 91 ? -2.234 9.807 -10.146 1.00 96.69 91 ASP A C 1
ATOM 773 O O . ASP A 1 91 ? -2.026 8.826 -10.861 1.00 96.69 91 ASP A O 1
ATOM 777 N N . LEU A 1 92 ? -2.911 10.879 -10.569 1.00 96.81 92 LEU A N 1
ATOM 778 C CA . LEU A 1 92 ? -3.461 10.997 -11.914 1.00 96.81 92 LEU A CA 1
ATOM 779 C C . LEU A 1 92 ? -2.364 11.078 -12.987 1.00 96.81 92 LEU A C 1
ATOM 781 O O . LEU A 1 92 ? -2.485 10.424 -14.021 1.00 96.81 92 LEU A O 1
ATOM 785 N N . ALA A 1 93 ? -1.283 11.825 -12.744 1.00 97.19 93 ALA A N 1
ATOM 786 C CA . ALA A 1 93 ? -0.140 11.886 -13.659 1.00 97.19 93 ALA A CA 1
ATOM 787 C C . ALA A 1 93 ? 0.491 10.499 -13.875 1.00 97.19 93 ALA A C 1
ATOM 789 O O . ALA A 1 93 ? 0.660 10.073 -15.016 1.00 97.19 93 ALA A O 1
ATOM 790 N N . HIS A 1 94 ? 0.732 9.740 -12.800 1.00 96.44 94 HIS A N 1
ATOM 79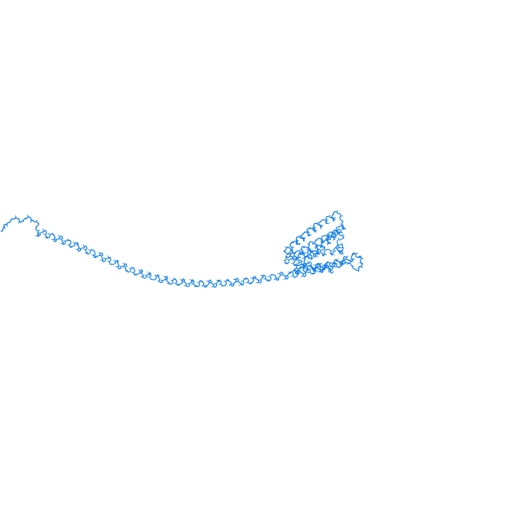1 C CA . HIS A 1 94 ? 1.233 8.365 -12.889 1.00 96.44 94 HIS A CA 1
ATOM 792 C C . HIS A 1 94 ? 0.294 7.449 -13.685 1.00 96.44 94 HIS A C 1
ATOM 794 O O . HIS A 1 94 ? 0.755 6.629 -14.474 1.00 96.44 94 HIS A O 1
ATOM 800 N N . LEU A 1 95 ? -1.025 7.590 -13.512 1.00 97.19 95 LEU A N 1
ATOM 801 C CA . LEU A 1 95 ? -2.005 6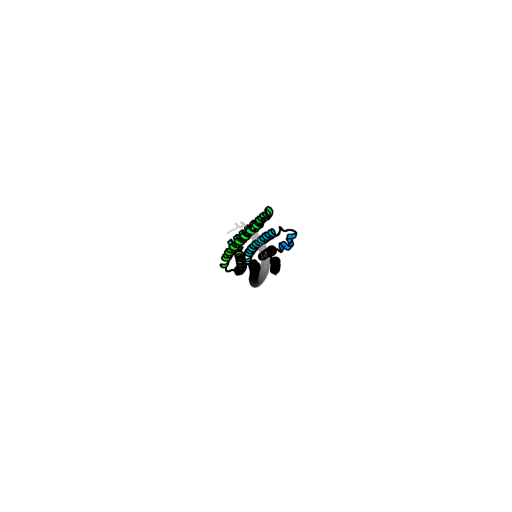.835 -14.298 1.00 97.19 95 LEU A CA 1
ATOM 802 C C . LEU A 1 95 ? -1.914 7.141 -15.796 1.00 97.19 95 LEU A C 1
ATOM 804 O O . LEU A 1 95 ? -2.012 6.220 -16.606 1.00 97.19 95 LEU A O 1
ATOM 808 N N . TRP A 1 96 ? -1.725 8.407 -16.169 1.00 97.50 96 TRP A N 1
ATOM 809 C CA . TRP A 1 96 ? -1.529 8.790 -17.567 1.00 97.50 96 TRP A CA 1
ATOM 810 C C . TRP A 1 96 ? -0.226 8.238 -18.134 1.00 97.50 96 TRP A C 1
ATOM 812 O O . TRP A 1 96 ? -0.255 7.670 -19.222 1.00 97.50 96 TRP A O 1
ATOM 822 N N . VAL A 1 97 ? 0.874 8.309 -17.380 1.00 96.25 97 VAL A N 1
ATOM 823 C CA . VAL A 1 97 ? 2.154 7.703 -17.778 1.00 96.25 97 VAL A CA 1
ATOM 824 C C . VAL A 1 97 ? 1.989 6.204 -18.038 1.00 96.25 97 VAL A C 1
ATOM 826 O O . VAL A 1 97 ? 2.417 5.717 -19.079 1.00 96.25 97 VAL A O 1
ATOM 829 N N . VAL A 1 98 ? 1.293 5.481 -17.153 1.00 96.88 98 VAL A N 1
ATOM 830 C CA . VAL A 1 98 ? 1.001 4.049 -17.337 1.00 96.88 98 VAL A CA 1
ATOM 831 C C . VAL A 1 98 ? 0.178 3.795 -18.604 1.00 96.88 98 VAL A C 1
ATOM 833 O O . VAL A 1 98 ? 0.516 2.906 -19.379 1.00 96.88 98 VAL A O 1
ATOM 836 N N . ARG A 1 99 ? -0.890 4.566 -18.846 1.00 97.56 99 ARG A N 1
ATOM 837 C CA . ARG A 1 99 ? -1.745 4.397 -20.037 1.00 97.56 99 ARG A CA 1
ATOM 838 C C . ARG A 1 99 ? -0.982 4.659 -21.334 1.00 97.56 99 ARG A C 1
ATOM 840 O O . ARG A 1 99 ? -1.107 3.881 -22.274 1.00 97.56 99 ARG A O 1
ATOM 847 N N . ILE A 1 100 ? -0.191 5.732 -21.364 1.00 96.88 100 ILE A N 1
ATOM 848 C CA . ILE A 1 100 ? 0.647 6.093 -22.511 1.00 96.88 100 ILE A CA 1
ATOM 849 C C . ILE A 1 100 ? 1.697 5.007 -22.751 1.00 96.88 100 ILE A C 1
ATOM 851 O O . ILE A 1 100 ? 1.868 4.579 -23.887 1.00 96.88 100 ILE A O 1
ATOM 855 N N . ASN A 1 101 ? 2.353 4.513 -21.697 1.00 96.12 101 ASN A N 1
ATOM 856 C CA . ASN A 1 101 ? 3.333 3.438 -21.815 1.00 96.12 101 ASN A CA 1
ATOM 857 C C . ASN A 1 101 ? 2.707 2.164 -22.400 1.00 96.12 101 ASN A C 1
ATOM 859 O O . ASN A 1 101 ? 3.213 1.666 -23.396 1.00 96.12 101 ASN A O 1
ATOM 863 N N . ILE A 1 102 ? 1.562 1.708 -21.873 1.00 97.06 102 ILE A N 1
ATOM 864 C CA . ILE A 1 102 ? 0.846 0.538 -22.411 1.00 97.06 102 ILE A CA 1
ATOM 865 C C . ILE A 1 102 ? 0.514 0.737 -23.894 1.00 97.06 102 ILE A C 1
ATOM 867 O O . ILE A 1 102 ? 0.766 -0.152 -24.706 1.00 97.06 102 ILE A O 1
ATOM 871 N N . PHE A 1 103 ? -0.023 1.904 -24.258 1.00 97.75 103 PHE A N 1
ATOM 872 C CA . PHE A 1 103 ? -0.365 2.213 -25.644 1.00 97.75 103 PHE A CA 1
ATOM 873 C C . PHE A 1 103 ? 0.861 2.164 -26.566 1.00 97.75 103 PHE A C 1
ATOM 875 O O . PHE A 1 103 ? 0.811 1.529 -27.618 1.00 97.75 103 PHE A O 1
ATOM 882 N N . ILE A 1 104 ? 1.977 2.780 -26.166 1.00 96.38 104 ILE A N 1
ATOM 883 C CA . ILE A 1 104 ? 3.190 2.792 -26.987 1.00 96.38 104 ILE A CA 1
ATOM 884 C C . ILE A 1 104 ? 3.818 1.401 -27.056 1.00 96.38 104 ILE A C 1
ATOM 886 O O . ILE A 1 104 ? 4.215 0.985 -28.138 1.00 96.38 104 ILE A O 1
ATOM 890 N N . THR A 1 105 ? 3.854 0.640 -25.960 1.00 95.81 105 THR A N 1
ATOM 891 C CA . THR A 1 105 ? 4.322 -0.752 -25.978 1.00 95.81 105 THR A CA 1
ATOM 892 C C . THR A 1 105 ? 3.522 -1.580 -26.985 1.00 95.81 105 THR A C 1
ATOM 894 O O . THR A 1 105 ? 4.125 -2.265 -27.807 1.00 95.81 105 THR A O 1
ATOM 897 N N . LEU A 1 106 ? 2.188 -1.468 -27.005 1.00 96.62 106 LEU A N 1
ATOM 898 C CA . LEU A 1 106 ? 1.343 -2.145 -28.000 1.00 96.62 106 LEU A CA 1
ATOM 899 C C . LEU A 1 106 ? 1.640 -1.689 -29.438 1.00 96.62 106 LEU A C 1
ATOM 901 O O . LEU A 1 106 ? 1.696 -2.516 -30.347 1.00 96.62 106 LEU A O 1
ATOM 905 N N . LEU A 1 107 ? 1.883 -0.394 -29.650 1.00 96.12 107 LEU A N 1
ATOM 906 C CA . LEU A 1 107 ? 2.275 0.137 -30.958 1.00 96.12 107 LEU A CA 1
ATOM 907 C C . LEU A 1 107 ? 3.627 -0.431 -31.416 1.00 96.12 107 LEU A C 1
ATOM 909 O O . LEU A 1 107 ? 3.770 -0.814 -32.575 1.00 96.12 107 LEU A O 1
ATOM 913 N N . LEU A 1 108 ? 4.596 -0.551 -30.506 1.00 94.94 108 LEU A N 1
ATOM 914 C CA . LEU A 1 108 ? 5.904 -1.146 -30.786 1.00 94.94 108 LEU A CA 1
ATOM 915 C C . LEU A 1 108 ? 5.812 -2.637 -31.124 1.00 94.94 108 LEU A C 1
ATOM 917 O O . LEU A 1 108 ? 6.521 -3.102 -32.016 1.00 94.94 108 LEU A O 1
ATOM 921 N N . PHE A 1 109 ? 4.905 -3.375 -30.478 1.00 94.06 109 PHE A N 1
ATOM 922 C CA . PHE A 1 109 ? 4.564 -4.735 -30.901 1.00 94.06 109 PHE A CA 1
ATOM 923 C C . PHE A 1 109 ? 4.049 -4.758 -32.342 1.00 94.06 109 PHE A C 1
ATOM 925 O O . PHE A 1 109 ? 4.510 -5.577 -33.132 1.00 94.06 109 PHE A O 1
ATOM 932 N N . GLY A 1 110 ? 3.161 -3.829 -32.713 1.00 94.00 110 GLY A N 1
ATOM 933 C CA . GLY A 1 110 ? 2.697 -3.675 -34.094 1.00 94.00 110 GLY A CA 1
ATOM 934 C C . GLY A 1 110 ? 3.846 -3.437 -35.081 1.00 94.00 110 GLY A C 1
ATOM 935 O O . GLY A 1 110 ? 3.939 -4.128 -36.092 1.00 94.00 110 GLY A O 1
ATOM 936 N N . VAL A 1 111 ? 4.771 -2.525 -34.764 1.00 94.06 111 VAL A N 1
ATOM 937 C CA . VAL A 1 111 ? 5.965 -2.263 -35.595 1.00 94.06 111 VAL A CA 1
ATOM 938 C C . VAL A 1 111 ? 6.812 -3.527 -35.765 1.00 94.06 111 VAL A C 1
ATOM 940 O O . VAL A 1 111 ? 7.224 -3.851 -36.879 1.00 94.06 111 VAL A O 1
ATOM 943 N N . LEU A 1 112 ? 7.050 -4.282 -34.689 1.00 93.31 112 LEU A N 1
ATOM 944 C CA . LEU A 1 112 ? 7.798 -5.535 -34.784 1.00 93.31 112 LEU A CA 1
ATOM 945 C C . LEU A 1 112 ? 7.074 -6.592 -35.634 1.00 93.31 112 LEU A C 1
ATOM 947 O O . LEU A 1 112 ? 7.732 -7.265 -36.425 1.00 93.31 112 LEU A O 1
ATOM 951 N N . ILE A 1 113 ? 5.748 -6.707 -35.518 1.00 93.56 113 ILE A N 1
ATOM 952 C CA . ILE A 1 113 ? 4.948 -7.683 -36.274 1.00 93.56 113 ILE A CA 1
ATOM 953 C C . ILE A 1 113 ? 4.935 -7.351 -37.772 1.00 93.56 113 ILE A C 1
ATOM 955 O O . ILE A 1 113 ? 5.132 -8.245 -38.591 1.00 93.56 113 ILE A O 1
ATOM 959 N N . PHE A 1 114 ? 4.713 -6.084 -38.140 1.00 93.19 114 PHE A N 1
ATOM 960 C CA . PHE A 1 114 ? 4.507 -5.694 -39.541 1.00 93.19 114 PHE A CA 1
ATOM 961 C C . PHE A 1 114 ? 5.795 -5.373 -40.301 1.00 93.19 114 PHE A C 1
ATOM 963 O O . PHE A 1 114 ? 5.870 -5.649 -41.495 1.00 93.19 114 PHE A O 1
ATOM 970 N N . SER A 1 115 ? 6.802 -4.786 -39.648 1.00 91.62 115 SER A N 1
ATOM 971 C CA . SER A 1 115 ? 8.029 -4.342 -40.326 1.00 91.62 115 SER A CA 1
ATOM 972 C C . SER A 1 115 ? 9.311 -4.941 -39.753 1.00 91.62 115 SER A C 1
ATOM 974 O O . SER A 1 115 ? 10.373 -4.733 -40.331 1.00 91.62 115 SER A O 1
ATOM 976 N N . PHE A 1 116 ? 9.240 -5.623 -38.603 1.00 92.25 116 PHE A N 1
ATOM 977 C CA . PHE A 1 116 ? 10.392 -6.158 -37.865 1.00 92.25 116 PHE A CA 1
ATOM 978 C C . PHE A 1 116 ? 11.541 -5.144 -37.696 1.00 92.25 116 PHE A C 1
ATOM 980 O O . PHE A 1 116 ? 12.724 -5.486 -37.711 1.00 92.25 116 PHE A O 1
ATOM 987 N N . ASN A 1 117 ? 11.197 -3.861 -37.539 1.00 91.81 117 ASN A N 1
ATOM 988 C CA . ASN A 1 117 ? 12.175 -2.780 -37.449 1.00 91.81 117 ASN A CA 1
ATOM 989 C C . ASN A 1 117 ? 12.680 -2.636 -36.005 1.00 91.81 117 ASN A C 1
ATOM 991 O O . ASN A 1 117 ? 12.254 -1.761 -35.249 1.00 91.81 117 ASN A O 1
ATOM 995 N N . VAL A 1 118 ? 13.582 -3.542 -35.624 1.00 90.56 118 VAL A N 1
ATOM 996 C CA . VAL A 1 118 ? 14.169 -3.617 -34.279 1.00 90.56 118 VAL A CA 1
ATOM 997 C C . VAL A 1 118 ? 14.878 -2.314 -33.867 1.00 90.56 118 VAL A C 1
ATOM 999 O O . VAL A 1 118 ? 14.602 -1.844 -32.760 1.00 90.56 118 VAL A O 1
ATOM 1002 N N . PRO A 1 119 ? 15.720 -1.671 -34.710 1.00 92.62 119 PRO A N 1
ATOM 1003 C CA . PRO A 1 119 ? 16.389 -0.425 -34.329 1.00 92.62 119 PRO A CA 1
ATOM 1004 C C . PRO A 1 119 ? 15.412 0.696 -33.967 1.00 92.62 119 PRO A C 1
ATOM 1006 O O . PRO A 1 119 ? 15.592 1.364 -32.949 1.00 92.62 119 PRO A O 1
ATOM 1009 N N . THR A 1 120 ? 14.347 0.883 -34.756 1.00 90.88 120 THR A N 1
ATOM 1010 C CA . THR A 1 120 ? 13.323 1.890 -34.451 1.00 90.88 120 THR A CA 1
ATOM 1011 C C . THR A 1 120 ? 12.626 1.582 -33.131 1.00 90.88 120 THR A C 1
ATOM 1013 O O . THR A 1 120 ? 12.485 2.482 -32.303 1.00 90.88 120 THR A O 1
ATOM 1016 N N . SER A 1 121 ? 12.247 0.326 -32.890 1.00 90.69 121 SER A N 1
ATOM 1017 C CA . SER A 1 121 ? 11.571 -0.059 -31.651 1.00 90.69 121 SER A CA 1
ATOM 1018 C C . SER A 1 121 ? 12.430 0.164 -30.403 1.00 90.69 121 SER A C 1
ATOM 1020 O O . SER A 1 121 ? 11.944 0.706 -29.408 1.00 90.69 121 SER A O 1
ATOM 1022 N N . ILE A 1 122 ? 13.720 -0.186 -30.463 1.00 88.88 122 ILE A N 1
ATOM 1023 C CA . ILE A 1 122 ? 14.668 0.045 -29.364 1.00 88.88 122 ILE A CA 1
ATOM 1024 C C . ILE A 1 122 ? 14.876 1.547 -29.135 1.00 88.88 122 ILE A C 1
ATOM 1026 O O . ILE A 1 122 ? 14.823 2.005 -27.994 1.00 88.88 122 ILE A O 1
ATOM 1030 N N . ASN A 1 123 ? 15.055 2.335 -30.198 1.00 90.25 123 ASN A N 1
ATOM 1031 C CA . ASN A 1 123 ? 15.257 3.780 -30.077 1.00 90.25 123 ASN A CA 1
ATOM 1032 C C . ASN A 1 123 ? 14.049 4.477 -29.440 1.00 90.25 123 ASN A C 1
ATOM 1034 O O . ASN A 1 123 ? 14.223 5.274 -28.521 1.00 90.25 123 ASN A O 1
ATOM 1038 N N . VAL A 1 124 ? 12.826 4.140 -29.864 1.00 92.00 124 VAL A N 1
ATOM 1039 C CA . VAL A 1 124 ? 11.598 4.674 -29.249 1.00 92.00 124 VAL A CA 1
ATOM 1040 C C . VAL A 1 124 ? 11.513 4.292 -27.769 1.00 92.00 124 VAL A C 1
ATOM 1042 O O . VAL A 1 124 ? 11.211 5.150 -26.938 1.00 92.00 124 VAL A O 1
ATOM 1045 N N . SER A 1 125 ? 11.839 3.045 -27.416 1.00 89.00 125 SER A N 1
ATOM 1046 C CA . SER A 1 125 ? 11.896 2.597 -26.018 1.00 89.00 125 SER A CA 1
ATOM 1047 C C . SER A 1 125 ? 12.915 3.399 -25.192 1.00 89.00 125 SER A C 1
ATOM 1049 O O . SER A 1 125 ? 12.618 3.831 -24.079 1.00 89.00 125 SER A O 1
ATOM 1051 N N . ASN A 1 126 ? 14.096 3.676 -25.748 1.00 87.38 126 ASN A N 1
ATOM 1052 C CA . ASN A 1 126 ? 15.125 4.481 -25.086 1.00 87.38 126 ASN A CA 1
ATOM 1053 C C . ASN A 1 126 ? 14.689 5.939 -24.886 1.00 87.38 126 ASN A C 1
ATOM 1055 O O . ASN A 1 126 ? 14.895 6.494 -23.805 1.00 87.38 126 ASN A O 1
ATOM 1059 N N . TYR A 1 127 ? 14.040 6.552 -25.881 1.00 90.06 127 TYR A N 1
ATOM 1060 C CA . TYR A 1 127 ? 13.478 7.897 -25.733 1.00 90.06 127 TYR A CA 1
ATOM 1061 C C . TYR A 1 127 ? 12.392 7.946 -24.654 1.00 90.06 127 TYR A C 1
ATOM 1063 O O . TYR A 1 127 ? 12.362 8.888 -23.863 1.00 90.06 127 TYR A O 1
ATOM 1071 N N . LEU A 1 128 ? 11.542 6.919 -24.561 1.00 89.69 128 LEU A N 1
ATOM 1072 C CA . LEU A 1 128 ? 10.563 6.812 -23.479 1.00 89.69 128 LEU A CA 1
ATOM 1073 C C . LEU A 1 128 ? 11.213 6.699 -22.103 1.00 89.69 128 LEU A C 1
ATOM 1075 O O . LEU A 1 128 ? 10.773 7.379 -21.178 1.00 89.69 128 LEU A O 1
ATOM 1079 N N . ASN A 1 129 ? 12.266 5.894 -21.968 1.00 86.62 129 ASN A N 1
ATOM 1080 C CA . ASN A 1 129 ? 13.018 5.788 -20.719 1.00 86.62 129 ASN A CA 1
ATOM 1081 C C . ASN A 1 129 ? 13.652 7.129 -20.327 1.00 86.62 129 ASN A C 1
ATOM 1083 O O . ASN A 1 129 ? 13.589 7.515 -19.161 1.00 86.62 129 ASN A O 1
ATOM 1087 N N . LEU A 1 130 ? 14.186 7.885 -21.293 1.00 87.31 130 LEU A N 1
ATOM 1088 C CA . LEU A 1 130 ? 14.726 9.224 -21.049 1.00 87.31 130 LEU A CA 1
ATOM 1089 C C . LEU A 1 130 ? 13.641 10.203 -20.569 1.00 87.31 130 LEU A C 1
ATOM 1091 O O . LEU A 1 130 ? 13.843 10.913 -19.585 1.00 87.31 130 LEU A O 1
ATOM 1095 N N . ILE A 1 131 ? 12.471 10.216 -21.217 1.00 91.44 131 ILE A N 1
ATOM 1096 C CA . ILE A 1 131 ? 11.322 11.030 -20.783 1.00 91.44 131 ILE A CA 1
ATOM 1097 C C . ILE A 1 131 ? 10.868 10.609 -19.377 1.00 91.44 131 ILE A C 1
ATOM 1099 O O . ILE A 1 131 ? 10.591 11.464 -18.535 1.00 91.44 131 ILE A O 1
ATOM 1103 N N . GLY A 1 132 ? 10.830 9.304 -19.103 1.00 89.81 132 GLY A N 1
ATOM 1104 C CA . GLY A 1 132 ? 10.500 8.746 -17.793 1.00 89.81 132 GLY A CA 1
ATOM 1105 C C . GLY A 1 132 ? 11.483 9.171 -16.701 1.00 89.81 132 GLY A C 1
ATOM 1106 O O . GLY A 1 132 ? 11.054 9.542 -15.610 1.00 89.81 132 GLY A O 1
ATOM 1107 N N . LEU A 1 133 ? 12.783 9.198 -17.004 1.00 87.69 133 LEU A N 1
ATOM 1108 C CA . LEU A 1 133 ? 13.825 9.685 -16.099 1.00 87.69 133 LEU A CA 1
ATOM 1109 C C . LEU A 1 133 ? 13.629 11.174 -15.771 1.00 87.69 133 LEU A C 1
ATOM 1111 O O . LEU A 1 133 ? 13.653 11.556 -14.601 1.00 87.69 133 LEU A O 1
ATOM 1115 N N . LEU A 1 134 ? 13.370 12.009 -16.785 1.00 91.31 134 LEU A N 1
ATOM 1116 C CA . LEU A 1 134 ? 13.076 13.435 -16.594 1.00 91.31 134 LEU A CA 1
ATOM 1117 C C . LEU A 1 134 ? 11.815 13.645 -15.748 1.00 91.31 134 LEU A C 1
ATOM 1119 O O . LEU A 1 134 ? 11.834 14.429 -14.799 1.00 91.31 134 LEU A O 1
ATOM 1123 N N . TYR A 1 135 ? 10.740 12.904 -16.033 1.00 93.56 135 TYR A N 1
ATOM 1124 C CA . TYR A 1 135 ? 9.538 12.887 -15.197 1.00 93.56 135 TYR A CA 1
ATOM 1125 C C . TYR A 1 135 ? 9.868 12.495 -13.748 1.00 93.56 135 TYR A C 1
ATOM 1127 O O . TYR A 1 135 ? 9.408 13.148 -12.810 1.00 93.56 135 TYR A O 1
ATOM 1135 N N . GLY A 1 136 ? 10.704 11.468 -13.563 1.00 91.62 136 GLY A N 1
ATOM 1136 C CA . GLY A 1 136 ? 11.175 11.002 -12.263 1.00 91.62 136 GLY A CA 1
ATOM 1137 C C . GLY A 1 136 ? 11.860 12.104 -11.457 1.00 91.62 136 GLY A C 1
ATOM 1138 O O . GLY A 1 136 ? 11.525 12.288 -10.289 1.00 91.62 136 GLY A O 1
ATOM 1139 N N . PHE A 1 137 ? 12.736 12.902 -12.074 1.00 91.44 137 PHE A N 1
ATOM 1140 C CA . PHE A 1 137 ? 13.368 14.046 -11.405 1.00 91.44 137 PHE A CA 1
ATOM 1141 C C . PHE A 1 137 ? 12.353 15.094 -10.934 1.00 91.44 137 PHE A C 1
ATOM 1143 O O . PHE A 1 137 ? 12.422 15.546 -9.788 1.00 91.44 137 PHE A O 1
ATOM 1150 N N . VAL A 1 138 ? 11.376 15.448 -11.776 1.00 93.94 138 VAL A N 1
ATOM 1151 C CA . VAL A 1 138 ? 10.313 16.396 -11.396 1.00 93.94 138 VAL A CA 1
ATOM 1152 C C . VAL A 1 138 ? 9.463 15.825 -10.255 1.00 93.94 138 VAL A C 1
ATOM 1154 O O . VAL A 1 138 ? 9.116 16.537 -9.308 1.00 93.94 138 VAL A O 1
ATOM 1157 N N . PHE A 1 139 ? 9.157 14.528 -10.297 1.00 94.06 139 PHE A N 1
ATOM 1158 C CA . PHE A 1 139 ? 8.408 13.868 -9.237 1.00 94.06 139 PHE A CA 1
ATOM 1159 C C . PHE A 1 139 ? 9.195 13.820 -7.917 1.00 94.06 139 PHE A C 1
ATOM 1161 O O . PHE A 1 139 ? 8.645 14.182 -6.875 1.00 94.06 139 PHE A O 1
ATOM 1168 N N . ILE A 1 140 ? 10.487 13.478 -7.945 1.00 93.62 140 ILE A N 1
ATOM 1169 C CA . ILE A 1 140 ? 11.380 13.508 -6.773 1.00 93.62 140 ILE A CA 1
ATOM 1170 C C . ILE A 1 140 ? 11.411 14.906 -6.153 1.00 93.62 140 ILE A C 1
ATOM 1172 O O . ILE A 1 140 ? 11.253 15.037 -4.939 1.00 93.62 140 ILE A O 1
ATOM 1176 N N . TRP A 1 141 ? 11.527 15.957 -6.970 1.00 92.19 141 TRP A N 1
ATOM 1177 C CA . TRP A 1 141 ? 11.484 17.340 -6.490 1.00 92.19 141 TRP A CA 1
ATOM 1178 C C . TRP A 1 141 ? 10.199 17.651 -5.708 1.00 92.19 141 TRP A C 1
ATOM 1180 O O . TRP A 1 141 ? 10.228 18.340 -4.686 1.00 92.19 141 TRP A O 1
ATOM 1190 N N . SER A 1 142 ? 9.063 17.095 -6.142 1.00 92.06 142 SER A N 1
ATOM 1191 C CA . SER A 1 142 ? 7.787 17.236 -5.432 1.00 92.06 142 SER A CA 1
ATOM 1192 C C . SER A 1 142 ? 7.748 16.499 -4.085 1.00 92.06 142 SER A C 1
ATOM 1194 O O . SER A 1 142 ? 7.041 16.931 -3.172 1.00 92.06 142 SER A O 1
ATOM 1196 N N . LEU A 1 143 ? 8.518 15.415 -3.940 1.00 92.12 143 LEU A N 1
ATOM 1197 C CA . LEU A 1 143 ? 8.570 14.588 -2.733 1.00 92.12 143 LEU A CA 1
ATOM 1198 C C . LEU A 1 143 ? 9.502 15.147 -1.657 1.00 92.12 143 LEU A C 1
ATOM 1200 O O . LEU A 1 143 ? 9.226 14.951 -0.477 1.00 92.12 143 LEU A O 1
ATOM 1204 N N . ILE A 1 144 ? 10.563 15.872 -2.033 1.00 89.62 144 ILE A N 1
ATOM 1205 C CA . ILE A 1 144 ? 11.503 16.489 -1.074 1.00 89.62 144 ILE A CA 1
ATOM 1206 C C . ILE A 1 144 ? 10.771 17.429 -0.102 1.00 89.62 144 ILE A C 1
ATOM 1208 O O . ILE A 1 144 ? 11.161 17.564 1.054 1.00 89.62 144 ILE A O 1
ATOM 1212 N N . LYS A 1 145 ? 9.673 18.047 -0.550 1.00 83.69 145 LYS A N 1
ATOM 1213 C CA . LYS A 1 145 ? 8.858 18.961 0.261 1.00 83.69 145 LYS A CA 1
ATOM 1214 C C . LYS A 1 145 ? 7.917 18.258 1.248 1.00 83.69 145 LYS A C 1
ATOM 1216 O O . LYS A 1 145 ? 7.208 18.941 1.980 1.00 83.69 145 LYS A O 1
ATOM 1221 N N . GLN A 1 146 ? 7.856 16.926 1.254 1.00 82.94 146 GLN A N 1
ATOM 1222 C CA . GLN A 1 146 ? 6.938 16.172 2.106 1.00 82.94 146 GLN A CA 1
ATOM 1223 C C . GLN A 1 146 ? 7.645 15.557 3.305 1.00 82.94 146 GLN A C 1
ATOM 1225 O O . GLN A 1 146 ? 8.659 14.875 3.159 1.00 82.94 146 GLN A O 1
ATOM 1230 N N . ASP A 1 147 ? 7.040 15.682 4.487 1.00 82.81 147 ASP A N 1
ATOM 1231 C CA . ASP A 1 147 ? 7.511 14.972 5.677 1.00 82.81 147 ASP A CA 1
ATOM 1232 C C . ASP A 1 147 ? 6.995 13.523 5.718 1.00 82.81 147 ASP A C 1
ATOM 1234 O O . ASP A 1 147 ? 6.236 13.111 6.591 1.00 82.81 147 ASP A O 1
ATOM 1238 N N . ASN A 1 148 ? 7.377 12.730 4.713 1.00 88.31 148 ASN A N 1
ATOM 1239 C CA . ASN A 1 148 ? 7.021 11.318 4.625 1.00 88.31 148 ASN A CA 1
ATOM 1240 C C . ASN A 1 148 ? 8.280 10.446 4.606 1.00 88.31 148 ASN A C 1
ATOM 1242 O O . ASN A 1 148 ? 9.052 10.445 3.648 1.00 88.31 148 ASN A O 1
ATOM 1246 N N . LYS A 1 149 ? 8.469 9.638 5.655 1.00 90.12 149 LYS A N 1
ATOM 1247 C CA . LYS A 1 149 ? 9.610 8.716 5.763 1.00 90.12 149 LYS A CA 1
ATOM 1248 C C . LYS A 1 149 ? 9.653 7.688 4.625 1.00 90.12 149 LYS A C 1
ATOM 1250 O O . LYS A 1 149 ? 10.746 7.369 4.170 1.00 90.12 149 LYS A O 1
ATOM 1255 N N . LEU A 1 150 ? 8.505 7.225 4.117 1.00 92.75 150 LEU A N 1
ATOM 1256 C CA . LEU A 1 150 ? 8.456 6.335 2.945 1.00 92.75 150 LEU A CA 1
ATOM 1257 C C . LEU A 1 150 ? 8.967 7.041 1.684 1.00 92.75 150 LEU A C 1
ATOM 1259 O O . LEU A 1 150 ? 9.695 6.437 0.901 1.00 92.75 150 LEU A O 1
ATOM 1263 N N . ALA A 1 151 ? 8.668 8.334 1.524 1.00 94.12 151 ALA A N 1
ATOM 1264 C CA . ALA A 1 151 ? 9.182 9.119 0.403 1.00 94.12 151 ALA A CA 1
ATOM 1265 C C . ALA A 1 151 ? 10.713 9.218 0.432 1.00 94.12 151 ALA A C 1
ATOM 1267 O O . ALA A 1 151 ? 11.340 9.136 -0.617 1.00 94.12 151 ALA A O 1
ATOM 1268 N N . ARG A 1 152 ? 11.333 9.295 1.617 1.00 94.38 152 ARG A N 1
ATOM 1269 C CA . ARG A 1 152 ? 12.802 9.316 1.747 1.00 94.38 152 ARG A CA 1
ATOM 1270 C C . ARG A 1 152 ? 13.452 8.016 1.260 1.00 94.38 152 ARG A C 1
ATOM 1272 O O . ARG A 1 152 ? 14.465 8.085 0.574 1.00 94.38 152 ARG A O 1
ATOM 1279 N N . PHE A 1 153 ? 12.854 6.853 1.548 1.00 96.06 153 PHE A N 1
ATOM 1280 C CA . PHE A 1 153 ? 13.311 5.574 0.981 1.00 96.06 153 PHE A CA 1
ATOM 1281 C C . PHE A 1 153 ? 13.187 5.562 -0.545 1.00 96.06 153 PHE A C 1
ATOM 1283 O O . PHE A 1 153 ? 14.126 5.166 -1.229 1.00 96.06 153 PHE A O 1
ATOM 1290 N N . PHE A 1 154 ? 12.063 6.044 -1.083 1.00 95.88 154 PHE A N 1
ATOM 1291 C CA . PHE A 1 154 ? 11.883 6.133 -2.531 1.00 95.88 154 PHE A CA 1
ATOM 1292 C C . PHE A 1 154 ? 12.939 7.038 -3.189 1.00 95.88 154 PHE A C 1
ATOM 1294 O O . PHE A 1 154 ? 13.593 6.625 -4.141 1.00 95.88 154 PHE A O 1
ATOM 1301 N N . ILE A 1 155 ? 13.156 8.240 -2.644 1.00 95.62 155 ILE A N 1
ATOM 1302 C CA . ILE A 1 155 ? 14.153 9.196 -3.146 1.00 95.62 155 ILE A CA 1
ATOM 1303 C C . ILE A 1 155 ? 15.559 8.586 -3.105 1.00 95.62 155 ILE A C 1
ATOM 1305 O O . ILE A 1 155 ? 16.285 8.678 -4.089 1.00 95.62 155 ILE A O 1
ATOM 1309 N N . ALA A 1 156 ? 15.941 7.938 -2.001 1.00 96.75 156 ALA A N 1
ATOM 1310 C CA . ALA A 1 156 ? 17.255 7.311 -1.874 1.00 96.75 156 ALA A CA 1
ATOM 1311 C C . ALA A 1 156 ? 17.477 6.208 -2.926 1.00 96.75 156 ALA A C 1
ATOM 1313 O O . ALA A 1 156 ? 18.541 6.160 -3.541 1.00 96.75 156 ALA A O 1
ATOM 1314 N N . GLY A 1 157 ? 16.467 5.366 -3.173 1.00 96.50 157 GLY A N 1
ATOM 1315 C CA . GLY A 1 157 ? 16.530 4.341 -4.215 1.00 96.50 157 GLY A CA 1
ATOM 1316 C C . GLY A 1 157 ? 16.633 4.947 -5.615 1.00 96.50 157 GLY A C 1
ATOM 1317 O O . GLY A 1 157 ? 17.519 4.581 -6.383 1.00 96.50 157 GLY A O 1
ATOM 1318 N N . ALA A 1 158 ? 15.796 5.940 -5.915 1.00 94.62 158 ALA A N 1
ATOM 1319 C CA . ALA A 1 158 ? 15.798 6.604 -7.212 1.00 94.62 158 ALA A CA 1
ATOM 1320 C C . ALA A 1 158 ? 17.116 7.351 -7.490 1.00 94.62 158 ALA A C 1
ATOM 1322 O O . ALA A 1 158 ? 17.601 7.342 -8.619 1.00 94.62 158 ALA A O 1
ATOM 1323 N N . ILE A 1 159 ? 17.741 7.951 -6.468 1.00 94.88 159 ILE A N 1
ATOM 1324 C CA . ILE A 1 159 ? 19.079 8.550 -6.586 1.00 94.88 159 ILE A CA 1
ATOM 1325 C C . ILE A 1 159 ? 20.127 7.475 -6.890 1.00 94.88 159 ILE A C 1
ATOM 1327 O O . ILE A 1 159 ? 20.971 7.698 -7.754 1.00 94.88 159 ILE A O 1
ATOM 1331 N N . ALA A 1 160 ? 20.078 6.312 -6.233 1.00 96.75 160 ALA A N 1
ATOM 1332 C CA . ALA A 1 160 ? 21.019 5.223 -6.502 1.00 96.75 160 ALA A CA 1
ATOM 1333 C C . ALA A 1 160 ? 20.935 4.742 -7.963 1.00 96.75 160 ALA A C 1
ATOM 1335 O O . ALA A 1 160 ? 21.967 4.607 -8.628 1.00 96.75 160 ALA A O 1
ATOM 1336 N N . LEU A 1 161 ? 19.717 4.569 -8.489 1.00 94.69 161 LEU A N 1
ATOM 1337 C CA . LEU A 1 161 ? 19.493 4.257 -9.901 1.00 94.69 161 LEU A CA 1
ATOM 1338 C C . LEU A 1 161 ? 19.997 5.383 -10.817 1.00 94.69 161 LEU A C 1
ATOM 1340 O O . LEU A 1 161 ? 20.712 5.116 -11.786 1.00 94.69 161 LEU A O 1
ATOM 1344 N N . ALA A 1 162 ? 19.656 6.638 -10.512 1.00 92.50 162 ALA A N 1
ATOM 1345 C CA . ALA A 1 162 ? 20.038 7.792 -11.321 1.00 92.50 162 ALA A CA 1
ATOM 1346 C C . ALA A 1 162 ? 21.562 7.946 -11.408 1.00 92.50 162 ALA A C 1
ATOM 1348 O O . ALA A 1 162 ? 22.093 8.111 -12.502 1.00 92.50 162 ALA A O 1
ATOM 1349 N N . VAL A 1 163 ? 22.277 7.827 -10.286 1.00 95.00 163 VAL A N 1
ATOM 1350 C CA . VAL A 1 163 ? 23.745 7.888 -10.244 1.00 95.00 163 VAL A CA 1
ATOM 1351 C C . VAL A 1 163 ? 24.356 6.765 -11.081 1.00 95.00 163 VAL A C 1
ATOM 1353 O O . VAL A 1 163 ? 25.201 7.039 -11.931 1.00 95.00 163 VAL A O 1
ATOM 1356 N N . GLY A 1 164 ? 23.897 5.521 -10.908 1.00 94.81 164 GLY A N 1
ATOM 1357 C CA . GLY A 1 164 ? 24.380 4.391 -11.711 1.00 94.81 164 GLY A CA 1
ATOM 1358 C C . GLY A 1 164 ? 24.148 4.593 -13.212 1.00 94.81 164 GLY A C 1
ATOM 1359 O O . GLY A 1 164 ? 25.038 4.332 -14.023 1.00 94.81 164 GLY A O 1
ATOM 1360 N N . THR A 1 165 ? 22.980 5.123 -13.576 1.00 91.38 165 THR A N 1
ATOM 1361 C CA . THR A 1 165 ? 22.610 5.427 -14.966 1.00 91.38 165 THR A CA 1
ATOM 1362 C C . THR A 1 165 ? 23.472 6.549 -15.547 1.00 91.38 165 THR A C 1
ATOM 1364 O O . THR A 1 165 ? 23.988 6.408 -16.652 1.00 91.38 165 THR A O 1
ATOM 1367 N N . ILE A 1 166 ? 23.691 7.640 -14.807 1.00 91.81 166 ILE A N 1
ATOM 1368 C CA . ILE A 1 166 ? 24.517 8.776 -15.249 1.00 91.81 166 ILE A CA 1
ATOM 1369 C C . ILE A 1 166 ? 25.969 8.341 -15.469 1.00 91.81 166 ILE A C 1
ATOM 1371 O O . ILE A 1 166 ? 26.552 8.679 -16.498 1.00 91.81 166 ILE A O 1
ATOM 1375 N N . ILE A 1 167 ? 26.543 7.558 -14.548 1.00 93.44 167 ILE A N 1
ATOM 1376 C CA . ILE A 1 167 ? 27.910 7.036 -14.690 1.00 93.44 167 ILE A CA 1
ATOM 1377 C C . ILE A 1 167 ? 28.000 6.122 -15.918 1.00 93.44 167 ILE A C 1
ATOM 1379 O O . ILE A 1 167 ? 28.903 6.282 -16.739 1.00 93.44 167 ILE A O 1
ATOM 1383 N N . SER A 1 168 ? 27.043 5.203 -16.085 1.00 91.62 168 SER A N 1
ATOM 1384 C CA . SER A 1 168 ? 26.991 4.321 -17.256 1.00 91.62 168 SER A CA 1
ATOM 1385 C C . SER A 1 168 ? 26.909 5.109 -18.567 1.00 91.62 168 SER A C 1
ATOM 1387 O O . SER A 1 168 ? 27.628 4.785 -19.512 1.00 91.62 168 SER A O 1
ATOM 1389 N N . LEU A 1 169 ? 26.064 6.144 -18.627 1.00 89.31 169 LEU A N 1
ATOM 1390 C CA . LEU A 1 169 ? 25.898 6.994 -19.807 1.00 89.31 169 LEU A CA 1
ATOM 1391 C C . LEU A 1 169 ? 27.158 7.803 -20.118 1.00 89.31 169 LEU A C 1
ATOM 1393 O O . LEU A 1 169 ? 27.534 7.900 -21.283 1.00 89.31 169 LEU A O 1
ATOM 1397 N N . TYR A 1 170 ? 27.824 8.351 -19.099 1.00 91.75 170 TYR A N 1
ATOM 1398 C CA . TYR A 1 170 ? 29.067 9.102 -19.269 1.00 91.75 170 TYR A CA 1
ATOM 1399 C C . TYR A 1 170 ? 30.130 8.271 -19.997 1.00 91.75 170 TYR A C 1
ATOM 1401 O O . TYR A 1 170 ? 30.637 8.701 -21.032 1.00 91.75 170 TYR A O 1
ATOM 1409 N N . PHE A 1 171 ? 30.409 7.055 -19.516 1.00 91.69 171 PHE A N 1
ATOM 1410 C CA . PHE A 1 171 ? 31.405 6.175 -20.134 1.00 91.69 171 PHE A CA 1
ATOM 1411 C C . PHE A 1 171 ? 30.998 5.713 -21.541 1.00 91.69 171 PHE A C 1
ATOM 1413 O O . PHE A 1 171 ? 31.851 5.632 -22.426 1.00 91.69 171 PHE A O 1
ATOM 1420 N N . LEU A 1 172 ? 29.701 5.466 -21.771 1.00 87.25 172 LEU A N 1
ATOM 1421 C CA . LEU A 1 172 ? 29.178 5.080 -23.084 1.00 87.25 172 LEU A CA 1
ATOM 1422 C C . LEU A 1 172 ? 29.348 6.207 -24.122 1.00 87.25 172 LEU A C 1
ATOM 1424 O O . LEU A 1 172 ? 29.799 5.959 -25.239 1.00 87.25 172 LEU A O 1
ATOM 1428 N N . ILE A 1 173 ? 29.020 7.451 -23.751 1.00 88.50 173 ILE A N 1
ATOM 1429 C CA . ILE A 1 173 ? 29.108 8.627 -24.634 1.00 88.50 173 ILE A CA 1
ATOM 1430 C C . ILE A 1 173 ? 30.564 9.039 -24.861 1.00 88.50 173 ILE A C 1
ATOM 1432 O O . ILE A 1 173 ? 30.943 9.345 -25.990 1.00 88.50 173 ILE A O 1
ATOM 1436 N N . ALA A 1 174 ? 31.393 9.000 -23.815 1.00 90.38 174 ALA A N 1
ATOM 1437 C CA . ALA A 1 174 ? 32.825 9.277 -23.910 1.00 90.38 174 ALA A CA 1
ATOM 1438 C C . ALA A 1 174 ? 33.583 8.229 -24.747 1.00 90.38 174 ALA A C 1
ATOM 1440 O O . ALA A 1 174 ? 34.764 8.423 -25.033 1.00 90.38 174 ALA A O 1
ATOM 1441 N N . LYS A 1 175 ? 32.921 7.122 -25.133 1.00 85.25 175 LYS A N 1
ATOM 1442 C CA . LYS A 1 175 ? 33.506 5.970 -25.839 1.00 85.25 175 LYS A CA 1
ATOM 1443 C C . LYS A 1 175 ? 34.773 5.454 -25.154 1.00 85.25 175 LYS A C 1
ATOM 1445 O O . LYS A 1 175 ? 35.698 4.972 -25.807 1.00 85.25 175 LYS A O 1
ATOM 1450 N N . GLN A 1 176 ? 34.830 5.582 -23.832 1.00 82.38 176 GLN A N 1
ATOM 1451 C CA . GLN A 1 176 ? 35.998 5.190 -23.068 1.00 82.38 176 GLN A CA 1
ATOM 1452 C C . GLN A 1 176 ? 35.977 3.676 -22.875 1.00 82.38 176 GLN A C 1
ATOM 1454 O O . GLN A 1 176 ? 35.017 3.115 -22.349 1.00 82.38 176 GLN A O 1
ATOM 1459 N N . SER A 1 177 ? 37.044 3.011 -23.313 1.00 81.06 177 SER A N 1
ATOM 1460 C CA . SER A 1 177 ? 37.170 1.565 -23.169 1.00 81.06 177 SER A CA 1
ATOM 1461 C C . SER A 1 177 ? 37.519 1.222 -21.723 1.00 81.06 177 SER A C 1
ATOM 1463 O O . SER A 1 177 ? 38.644 1.439 -21.276 1.00 81.06 177 SER A O 1
ATOM 1465 N N . LEU A 1 178 ? 36.551 0.683 -20.991 1.00 84.94 178 LEU A N 1
ATOM 1466 C CA . LEU A 1 178 ? 36.787 0.011 -19.717 1.00 84.94 178 LEU A CA 1
ATOM 1467 C C . LEU A 1 178 ? 37.090 -1.473 -19.972 1.00 84.94 178 LEU A C 1
ATOM 1469 O O . LEU A 1 178 ? 36.750 -2.018 -21.019 1.00 84.94 178 LEU A O 1
ATOM 1473 N N . TRP A 1 179 ? 37.708 -2.148 -19.002 1.00 88.44 179 TRP A N 1
ATOM 1474 C CA . TRP A 1 179 ? 37.921 -3.605 -19.040 1.00 88.44 179 TRP A CA 1
ATOM 1475 C C . TRP A 1 179 ? 36.627 -4.410 -18.781 1.00 88.44 179 TRP A C 1
ATOM 1477 O O . TRP A 1 179 ? 36.646 -5.638 -18.810 1.00 88.44 179 TRP A O 1
ATOM 1487 N N . PHE A 1 180 ? 35.502 -3.728 -18.539 1.00 86.88 180 PHE A N 1
ATOM 1488 C CA . PHE A 1 180 ? 34.156 -4.282 -18.376 1.00 86.88 180 PHE A CA 1
ATOM 1489 C C . PHE A 1 180 ? 33.110 -3.379 -19.048 1.00 86.88 180 PHE A C 1
ATOM 1491 O O . PHE A 1 180 ? 33.386 -2.224 -19.360 1.00 86.88 180 PHE A O 1
ATOM 1498 N N . ASP A 1 181 ? 31.888 -3.886 -19.227 1.00 87.38 181 ASP A N 1
ATOM 1499 C CA . ASP A 1 181 ? 30.774 -3.128 -19.813 1.00 87.38 181 ASP A CA 1
ATOM 1500 C C . ASP A 1 181 ? 30.301 -1.980 -18.885 1.00 87.38 181 ASP A C 1
ATOM 1502 O O . ASP A 1 181 ? 29.837 -2.250 -17.771 1.00 87.38 181 ASP A O 1
ATOM 1506 N N . PRO A 1 182 ? 30.341 -0.702 -19.316 1.00 89.44 182 PRO A N 1
ATOM 1507 C CA . PRO A 1 182 ? 29.834 0.430 -18.535 1.00 89.44 182 PRO A CA 1
ATOM 1508 C C . PRO A 1 182 ? 28.414 0.259 -17.967 1.00 89.44 182 PRO A C 1
ATOM 1510 O O . PRO A 1 182 ? 28.102 0.840 -16.924 1.00 89.44 182 PRO A O 1
ATOM 1513 N N . LYS A 1 183 ? 27.557 -0.566 -18.586 1.00 88.31 183 LYS A N 1
ATOM 1514 C CA . LYS A 1 183 ? 26.205 -0.880 -18.088 1.00 88.31 183 LYS A CA 1
ATOM 1515 C C . LYS A 1 183 ? 26.193 -1.516 -16.696 1.00 88.31 183 LYS A C 1
ATOM 1517 O O . LYS A 1 183 ? 25.180 -1.448 -15.997 1.00 88.31 183 LYS A O 1
ATOM 1522 N N . TYR A 1 184 ? 27.304 -2.097 -16.235 1.00 89.44 184 TYR A N 1
ATOM 1523 C CA . TYR A 1 184 ? 27.413 -2.614 -14.868 1.00 89.44 184 TYR A CA 1
ATOM 1524 C C . TYR A 1 184 ? 27.162 -1.543 -13.795 1.00 89.44 184 TYR A C 1
ATOM 1526 O O . TYR A 1 184 ? 26.612 -1.877 -12.744 1.00 89.44 184 TYR A O 1
ATOM 1534 N N . PHE A 1 185 ? 27.462 -0.265 -14.063 1.00 93.00 185 PHE A N 1
ATOM 1535 C CA . PHE A 1 185 ? 27.131 0.832 -13.145 1.00 93.00 185 PHE A CA 1
ATOM 1536 C C . PHE A 1 185 ? 25.617 1.027 -12.992 1.00 93.00 185 PHE A C 1
ATOM 1538 O O . PHE A 1 185 ? 25.118 1.128 -11.870 1.00 93.00 185 PHE A O 1
ATOM 1545 N N . MET A 1 186 ? 24.873 1.011 -14.102 1.00 91.88 186 MET A N 1
ATOM 1546 C CA . MET A 1 186 ? 23.408 1.107 -14.094 1.00 91.88 186 MET A CA 1
ATOM 1547 C C . MET A 1 186 ? 22.779 -0.092 -13.376 1.00 91.88 186 MET A C 1
ATOM 1549 O O . MET A 1 186 ? 21.889 0.072 -12.541 1.00 91.88 186 MET A O 1
ATOM 1553 N N . ASN A 1 187 ? 23.293 -1.295 -13.633 1.00 91.31 187 ASN A N 1
ATOM 1554 C CA . ASN A 1 187 ? 22.832 -2.523 -12.986 1.00 91.31 187 ASN A CA 1
ATOM 1555 C C . ASN A 1 187 ? 23.086 -2.517 -11.470 1.00 91.31 187 ASN A C 1
ATOM 1557 O O . ASN A 1 187 ? 22.222 -2.923 -10.693 1.00 91.31 187 ASN A O 1
ATOM 1561 N N . GLY A 1 188 ? 24.245 -2.011 -11.035 1.00 93.38 188 GLY A N 1
ATOM 1562 C CA . GLY A 1 188 ? 24.546 -1.798 -9.619 1.00 93.38 188 GLY A CA 1
ATOM 1563 C C . GLY A 1 188 ? 23.604 -0.782 -8.966 1.00 93.38 188 GLY A C 1
ATOM 1564 O O . GLY A 1 188 ? 23.073 -1.046 -7.888 1.00 93.38 188 GLY A O 1
ATOM 1565 N N . GLY A 1 189 ? 23.330 0.339 -9.642 1.00 95.06 189 GLY A N 1
ATOM 1566 C CA . GLY A 1 189 ? 22.352 1.335 -9.192 1.00 95.06 189 GLY A CA 1
ATOM 1567 C C . GLY A 1 189 ? 20.938 0.762 -9.063 1.00 95.06 189 GLY A C 1
ATOM 1568 O O . GLY A 1 189 ? 20.272 0.991 -8.057 1.00 95.06 189 GLY A O 1
ATOM 1569 N N . THR A 1 190 ? 20.520 -0.061 -10.028 1.00 94.00 190 THR A N 1
ATOM 1570 C CA . THR A 1 190 ? 19.222 -0.760 -10.017 1.00 94.00 190 THR A CA 1
ATOM 1571 C C . THR A 1 190 ? 19.119 -1.737 -8.845 1.00 94.00 190 THR A C 1
ATOM 1573 O O . THR A 1 190 ? 18.112 -1.769 -8.143 1.00 94.00 190 THR A O 1
ATOM 1576 N N . LEU A 1 191 ? 20.170 -2.516 -8.570 1.00 94.31 191 LEU A N 1
ATOM 1577 C CA . LEU A 1 191 ? 20.192 -3.390 -7.395 1.00 94.31 191 LEU A CA 1
ATOM 1578 C C . LEU A 1 191 ? 20.064 -2.609 -6.087 1.00 94.31 191 LEU A C 1
ATOM 1580 O O . LEU A 1 191 ? 19.309 -3.015 -5.204 1.00 94.31 191 LEU A O 1
ATOM 1584 N N . LEU A 1 192 ? 20.802 -1.506 -5.949 1.00 96.31 192 LEU A N 1
ATOM 1585 C CA . LEU A 1 192 ? 20.722 -0.661 -4.761 1.00 96.31 192 LEU A CA 1
ATOM 1586 C C . LEU A 1 192 ? 19.328 -0.048 -4.606 1.00 96.31 192 LEU A C 1
ATOM 1588 O O . LEU A 1 192 ? 18.799 -0.052 -3.497 1.00 96.31 192 LEU A O 1
ATOM 1592 N N . GLU A 1 193 ? 18.706 0.408 -5.696 1.00 97.00 193 GLU A N 1
ATOM 1593 C CA . GLU A 1 193 ? 17.315 0.869 -5.691 1.00 97.00 193 GLU A CA 1
ATOM 1594 C C . GLU A 1 193 ? 16.377 -0.214 -5.143 1.00 97.00 193 GLU A C 1
ATOM 1596 O O . GLU A 1 193 ? 15.635 0.043 -4.193 1.00 97.00 193 GLU A O 1
ATOM 1601 N N . LEU A 1 194 ? 16.449 -1.436 -5.679 1.00 96.56 194 LEU A N 1
ATOM 1602 C CA . LEU A 1 194 ? 15.627 -2.561 -5.229 1.00 96.56 194 LEU A CA 1
ATOM 1603 C C . LEU A 1 194 ? 15.867 -2.888 -3.746 1.00 96.56 194 LEU A C 1
ATOM 1605 O O . LEU A 1 194 ? 14.926 -3.092 -2.977 1.00 96.56 194 LEU A O 1
ATOM 1609 N N . LEU A 1 195 ? 17.117 -2.904 -3.287 1.00 96.00 195 LEU A N 1
ATOM 1610 C CA . LEU A 1 195 ? 17.411 -3.138 -1.871 1.00 96.00 195 LEU A CA 1
ATOM 1611 C C . LEU A 1 195 ? 16.817 -2.037 -0.982 1.00 96.00 195 LEU A C 1
ATOM 1613 O O . LEU A 1 195 ? 16.175 -2.338 0.027 1.00 96.00 195 LEU A O 1
ATOM 1617 N N . ILE A 1 196 ? 16.958 -0.770 -1.374 1.00 97.75 196 ILE A N 1
ATOM 1618 C CA . ILE A 1 196 ? 16.404 0.371 -0.636 1.00 97.75 196 ILE A CA 1
ATOM 1619 C C . ILE A 1 196 ? 14.869 0.326 -0.625 1.00 97.75 196 ILE A C 1
ATOM 1621 O O . ILE A 1 196 ? 14.258 0.555 0.422 1.00 97.75 196 ILE A O 1
ATOM 1625 N N . PHE A 1 197 ? 14.228 -0.019 -1.743 1.00 97.06 197 PHE A N 1
ATOM 1626 C CA . PHE A 1 197 ? 12.777 -0.200 -1.806 1.00 97.06 197 PHE A CA 1
ATOM 1627 C C . PHE A 1 197 ? 12.316 -1.352 -0.914 1.00 97.06 197 PHE A C 1
ATOM 1629 O O . PHE A 1 197 ? 11.338 -1.198 -0.183 1.00 97.06 197 PHE A O 1
ATOM 1636 N N . SER A 1 198 ? 13.054 -2.465 -0.882 1.00 95.19 198 SER A N 1
ATOM 1637 C CA . SER A 1 198 ? 12.784 -3.582 0.028 1.00 95.19 198 SER A CA 1
ATOM 1638 C C . SER A 1 198 ? 12.875 -3.161 1.501 1.00 95.19 198 SER A C 1
ATOM 1640 O O . SER A 1 198 ? 12.018 -3.531 2.307 1.00 95.19 198 SER A O 1
ATOM 1642 N N . LEU A 1 199 ? 13.861 -2.333 1.869 1.00 95.94 199 LEU A N 1
ATOM 1643 C CA . LEU A 1 199 ? 13.953 -1.750 3.215 1.00 95.94 199 LEU A CA 1
ATOM 1644 C C . LEU A 1 199 ? 12.770 -0.818 3.512 1.00 95.94 199 LEU A C 1
ATOM 1646 O O . LEU A 1 199 ? 12.187 -0.880 4.599 1.00 95.94 199 LEU A O 1
ATOM 1650 N N . GLY A 1 200 ? 12.375 0.001 2.536 1.00 96.38 200 GLY A N 1
ATOM 1651 C CA . GLY A 1 200 ? 11.197 0.860 2.617 1.00 96.38 200 GLY A CA 1
ATOM 1652 C C . GLY A 1 200 ? 9.902 0.068 2.825 1.00 96.38 200 GLY A C 1
ATOM 1653 O O . GLY A 1 200 ? 9.062 0.456 3.640 1.00 96.38 200 GLY A O 1
ATOM 1654 N N . LEU A 1 201 ? 9.753 -1.082 2.162 1.00 95.00 201 LEU A N 1
ATOM 1655 C CA . LEU A 1 201 ? 8.635 -2.005 2.371 1.00 95.00 201 LEU A CA 1
ATOM 1656 C C . LEU A 1 201 ? 8.647 -2.601 3.777 1.00 95.00 201 LEU A C 1
ATOM 1658 O O . LEU A 1 201 ? 7.607 -2.624 4.433 1.00 95.00 201 LEU A O 1
ATOM 1662 N N . GLY A 1 202 ? 9.812 -3.015 4.279 1.00 93.88 202 GLY A N 1
ATOM 1663 C CA . GLY A 1 202 ? 9.955 -3.480 5.660 1.00 93.88 202 GLY A CA 1
ATOM 1664 C C . GLY A 1 202 ? 9.601 -2.400 6.691 1.00 93.88 202 GLY A C 1
ATOM 1665 O O . GLY A 1 202 ? 9.008 -2.690 7.731 1.00 93.88 202 GLY A O 1
ATOM 1666 N N . TYR A 1 203 ? 9.911 -1.132 6.409 1.00 94.31 203 TYR A N 1
ATOM 1667 C CA . TYR A 1 203 ? 9.468 -0.008 7.237 1.00 94.31 203 TYR A CA 1
ATOM 1668 C C . TYR A 1 203 ? 7.946 0.196 7.170 1.00 94.31 203 TYR A C 1
ATOM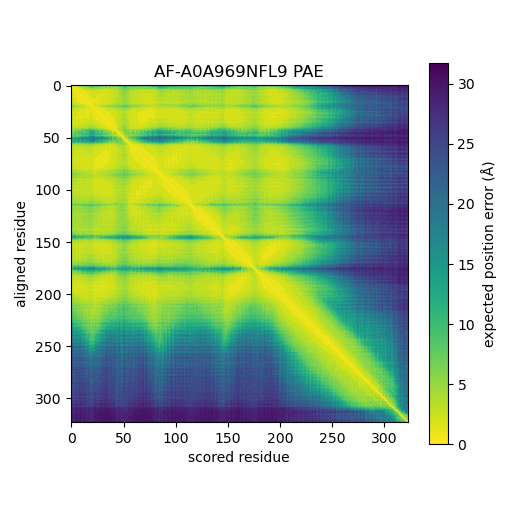 1670 O O . TYR A 1 203 ? 7.302 0.415 8.197 1.00 94.31 203 TYR A O 1
ATOM 1678 N N . ARG A 1 204 ? 7.351 0.061 5.980 1.00 92.38 204 ARG A N 1
ATOM 1679 C CA . ARG A 1 204 ? 5.899 0.148 5.782 1.00 92.38 204 ARG A CA 1
ATOM 1680 C C . ARG A 1 204 ? 5.141 -0.925 6.567 1.00 92.38 204 ARG A C 1
ATOM 1682 O O . ARG A 1 204 ? 4.135 -0.595 7.187 1.00 92.38 204 ARG A O 1
ATOM 1689 N N . ILE A 1 205 ? 5.634 -2.167 6.600 1.00 90.94 205 ILE A N 1
ATOM 1690 C CA . ILE A 1 205 ? 5.050 -3.242 7.427 1.00 90.94 205 ILE A CA 1
ATOM 1691 C C . ILE A 1 205 ? 5.031 -2.822 8.896 1.00 90.94 205 ILE A C 1
ATOM 1693 O O . ILE A 1 205 ? 3.975 -2.850 9.520 1.00 90.94 205 ILE A O 1
ATOM 1697 N N . ARG A 1 206 ? 6.167 -2.344 9.421 1.00 91.25 206 ARG A N 1
ATOM 1698 C CA . ARG A 1 206 ? 6.272 -1.883 10.814 1.00 91.25 206 ARG A CA 1
ATOM 1699 C C . ARG A 1 206 ? 5.302 -0.744 11.137 1.00 91.25 206 ARG A C 1
ATOM 1701 O O . ARG A 1 206 ? 4.736 -0.715 12.225 1.00 91.25 206 ARG A O 1
ATOM 1708 N N . LEU A 1 207 ? 5.083 0.187 10.205 1.00 90.31 207 LEU A N 1
ATOM 1709 C CA . LEU A 1 207 ? 4.085 1.251 10.372 1.00 90.31 207 LEU A CA 1
ATOM 1710 C C . LEU A 1 207 ? 2.657 0.702 10.444 1.00 90.31 207 LEU A C 1
ATOM 1712 O O . LEU A 1 207 ? 1.887 1.120 11.308 1.00 90.31 207 LEU A O 1
ATOM 1716 N N . ILE A 1 208 ? 2.311 -0.226 9.550 1.00 89.75 208 ILE A N 1
ATOM 1717 C CA . ILE A 1 208 ? 0.988 -0.858 9.527 1.00 89.75 208 ILE A CA 1
ATOM 1718 C C . ILE A 1 208 ? 0.762 -1.643 10.822 1.00 89.75 208 ILE A C 1
ATOM 1720 O O . ILE A 1 208 ? -0.272 -1.476 11.465 1.00 89.75 208 ILE A O 1
ATOM 1724 N N . GLU A 1 209 ? 1.738 -2.435 11.250 1.00 91.12 209 GLU A N 1
ATOM 1725 C CA . GLU A 1 209 ? 1.660 -3.227 12.476 1.00 91.12 209 GLU A CA 1
ATOM 1726 C C . GLU A 1 209 ? 1.501 -2.347 13.720 1.00 91.12 209 GLU A C 1
ATOM 1728 O O . GLU A 1 209 ? 0.592 -2.573 14.515 1.00 91.12 209 GLU A O 1
ATOM 1733 N N . LYS A 1 210 ? 2.281 -1.265 13.826 1.00 94.38 210 LYS A N 1
ATOM 1734 C CA . LYS A 1 210 ? 2.137 -0.285 14.909 1.00 94.38 210 LYS A CA 1
ATOM 1735 C C . LYS A 1 210 ? 0.760 0.384 14.909 1.00 94.38 210 LYS A C 1
ATOM 1737 O O . LYS A 1 210 ? 0.177 0.596 15.968 1.00 94.38 210 LYS A O 1
ATOM 1742 N N . SER A 1 211 ? 0.224 0.716 13.731 1.00 92.69 211 SER A N 1
ATOM 1743 C CA . SER A 1 211 ? -1.124 1.290 13.629 1.00 92.69 211 SER A CA 1
ATOM 1744 C C . SER A 1 211 ? -2.203 0.296 14.070 1.00 92.69 211 SER A C 1
ATOM 1746 O O . SER A 1 211 ? -3.133 0.678 14.773 1.00 92.69 211 SER A O 1
ATOM 1748 N N . LYS A 1 212 ? -2.039 -0.990 13.732 1.00 93.38 212 LYS A N 1
ATOM 1749 C CA . LYS A 1 212 ? -2.948 -2.065 14.132 1.00 93.38 212 LYS A CA 1
ATOM 1750 C C . LYS A 1 212 ? -2.904 -2.309 15.641 1.00 93.38 212 LYS A C 1
ATOM 1752 O O . LYS A 1 212 ? -3.962 -2.439 16.244 1.00 93.38 212 LYS A O 1
ATOM 1757 N N . GLN A 1 213 ? -1.711 -2.325 16.237 1.00 96.06 213 GLN A N 1
ATOM 1758 C CA . GLN A 1 213 ? -1.533 -2.440 17.688 1.00 96.06 213 GLN A CA 1
ATOM 1759 C C . GLN A 1 213 ? -2.229 -1.293 18.422 1.00 96.06 213 GLN A C 1
ATOM 1761 O O . GLN A 1 213 ? -3.034 -1.549 19.307 1.00 96.06 213 GLN A O 1
ATOM 1766 N N . LYS A 1 214 ? -2.027 -0.045 17.978 1.00 96.88 214 LYS A N 1
ATOM 1767 C CA . LYS A 1 214 ? -2.685 1.120 18.582 1.00 96.88 214 LYS A CA 1
ATOM 1768 C C . LYS A 1 214 ? -4.216 1.030 18.524 1.00 96.88 214 LYS A C 1
ATOM 1770 O O . LYS A 1 214 ? -4.884 1.260 19.522 1.00 96.88 214 LYS A O 1
ATOM 1775 N N . VAL A 1 215 ? -4.774 0.660 17.369 1.00 96.56 215 VAL A N 1
ATOM 1776 C CA . VAL A 1 215 ? -6.231 0.473 17.223 1.00 96.56 215 VAL A CA 1
ATOM 1777 C C . VAL A 1 215 ? -6.739 -0.659 18.123 1.00 96.56 215 VAL A C 1
ATOM 1779 O O . VAL A 1 215 ? -7.827 -0.565 18.683 1.00 96.56 215 VAL A O 1
ATOM 1782 N N . GLN A 1 216 ? -5.961 -1.730 18.282 1.00 96.12 216 GLN A N 1
ATOM 1783 C CA . GLN A 1 216 ? -6.309 -2.837 19.170 1.00 96.12 216 GLN A CA 1
ATOM 1784 C C . GLN A 1 216 ? -6.277 -2.421 20.650 1.00 96.12 216 GLN A C 1
ATOM 1786 O O . GLN A 1 216 ? -7.162 -2.817 21.403 1.00 96.12 216 GLN A O 1
ATOM 1791 N N . GLU A 1 217 ? -5.304 -1.609 21.062 1.00 97.25 217 GLU A N 1
ATOM 1792 C CA . GLU A 1 217 ? -5.227 -1.029 22.409 1.00 97.25 217 GLU A CA 1
ATOM 1793 C C . GLU A 1 217 ? -6.425 -0.113 22.693 1.00 97.25 217 GLU A C 1
ATOM 1795 O O . GLU A 1 217 ? -7.108 -0.300 23.699 1.00 97.25 217 GLU A O 1
ATOM 1800 N N . GLU A 1 218 ? -6.745 0.801 21.770 1.00 97.06 218 GLU A N 1
ATOM 1801 C CA . GLU A 1 218 ? -7.917 1.684 21.867 1.00 97.06 218 GLU A CA 1
ATOM 1802 C C . GLU A 1 218 ? -9.222 0.876 21.996 1.00 97.06 218 GLU A C 1
ATOM 1804 O O . GLU A 1 218 ? -10.087 1.204 22.811 1.00 97.06 218 GLU A O 1
ATOM 1809 N N . LEU A 1 219 ? -9.353 -0.228 21.252 1.00 97.62 219 LEU A N 1
ATOM 1810 C CA . LEU A 1 219 ? -10.506 -1.124 21.353 1.00 97.62 219 LEU A CA 1
ATOM 1811 C C . LEU A 1 219 ? -10.586 -1.814 22.724 1.00 97.62 219 LEU A C 1
ATOM 1813 O O . LEU A 1 219 ? -11.669 -1.915 23.299 1.00 97.62 219 LEU A O 1
ATOM 1817 N N . ILE A 1 220 ? -9.458 -2.278 23.269 1.00 97.62 220 ILE A N 1
ATOM 1818 C CA . ILE A 1 220 ? -9.410 -2.897 24.602 1.00 97.62 220 ILE A CA 1
ATOM 1819 C C . ILE A 1 220 ? -9.821 -1.886 25.680 1.00 97.62 220 ILE A C 1
ATOM 1821 O O . ILE A 1 220 ? -10.581 -2.231 26.586 1.00 97.62 220 ILE A O 1
ATOM 1825 N N . GLU A 1 221 ? -9.357 -0.640 25.589 1.00 97.44 221 GLU A N 1
ATOM 1826 C CA . GLU A 1 221 ? -9.760 0.422 26.516 1.00 97.44 221 GLU A CA 1
ATOM 1827 C C . GLU A 1 221 ? -11.258 0.731 26.424 1.00 97.44 221 GLU A C 1
ATOM 1829 O O . GLU A 1 221 ? -11.929 0.850 27.453 1.00 97.44 221 GLU A O 1
ATOM 1834 N N . GLN A 1 222 ? -11.808 0.796 25.208 1.00 97.44 222 GLN A N 1
ATOM 1835 C CA . GLN A 1 222 ? -13.245 0.977 24.996 1.00 97.44 222 GLN A CA 1
ATOM 1836 C C . GLN A 1 222 ? -14.069 -0.168 25.595 1.00 97.44 222 GLN A C 1
ATOM 1838 O O . GLN A 1 222 ? -15.079 0.088 26.252 1.00 97.44 222 GLN A O 1
ATOM 1843 N N . LEU A 1 223 ? -13.630 -1.419 25.427 1.00 97.56 223 LEU A N 1
ATOM 1844 C CA . LEU A 1 223 ? -14.296 -2.582 26.018 1.00 97.56 223 LEU A CA 1
ATOM 1845 C C . LEU A 1 223 ? -14.292 -2.515 27.549 1.00 97.56 223 LEU A C 1
ATOM 1847 O O . LEU A 1 223 ? -15.348 -2.665 28.158 1.00 97.56 223 LEU A O 1
ATOM 1851 N N . LYS A 1 224 ? -13.147 -2.194 28.165 1.00 97.19 224 LYS A N 1
ATOM 1852 C CA . LYS A 1 224 ? -13.046 -2.012 29.625 1.00 97.19 224 LYS A CA 1
ATOM 1853 C C . LYS A 1 224 ? -13.947 -0.889 30.132 1.00 97.19 224 LYS A C 1
ATOM 1855 O O . LYS A 1 224 ? -14.549 -1.009 31.196 1.00 97.19 224 LYS A O 1
ATOM 1860 N N . ARG A 1 225 ? -14.047 0.218 29.391 1.00 97.12 225 ARG A N 1
ATOM 1861 C CA . ARG A 1 225 ? -14.942 1.326 29.748 1.00 97.12 225 ARG A CA 1
ATOM 1862 C C . ARG A 1 225 ? -16.407 0.899 29.688 1.00 97.12 225 ARG A C 1
ATOM 1864 O O . ARG A 1 225 ? -17.155 1.209 30.608 1.00 97.12 225 ARG A O 1
ATOM 1871 N N . ASN A 1 226 ? -16.804 0.180 28.641 1.00 97.25 226 ASN A N 1
ATOM 1872 C CA . ASN A 1 226 ? -18.166 -0.332 28.506 1.00 97.25 226 ASN A CA 1
ATOM 1873 C C . ASN A 1 226 ? -18.512 -1.347 29.599 1.00 97.25 226 ASN A C 1
ATOM 1875 O O . ASN A 1 226 ? -19.626 -1.324 30.111 1.00 97.25 226 ASN A O 1
ATOM 1879 N N . GLU A 1 227 ? -17.566 -2.206 29.980 1.00 97.31 227 GLU A N 1
ATOM 1880 C CA . GLU A 1 227 ? -17.742 -3.152 31.083 1.00 97.31 227 GLU A CA 1
ATOM 1881 C C . GLU A 1 227 ? -17.986 -2.424 32.410 1.00 97.31 227 GLU A C 1
ATOM 1883 O O . GLU A 1 227 ? -18.979 -2.703 33.075 1.00 97.31 227 GLU A O 1
ATOM 1888 N N . ARG A 1 228 ? -17.177 -1.405 32.734 1.00 96.81 228 ARG A N 1
ATOM 1889 C CA . ARG A 1 228 ? -17.387 -0.571 33.931 1.00 96.81 228 ARG A CA 1
ATOM 1890 C C . ARG A 1 228 ? -18.743 0.126 33.934 1.00 96.81 228 ARG A C 1
ATOM 1892 O O . ARG A 1 228 ? -19.453 0.058 34.927 1.00 96.81 228 ARG A O 1
ATOM 1899 N N . LEU A 1 229 ? -19.128 0.748 32.818 1.00 96.94 229 LEU A N 1
ATOM 1900 C CA . LEU A 1 229 ? -20.436 1.402 32.697 1.00 96.94 229 LEU A CA 1
ATOM 1901 C C . LEU A 1 229 ? -21.588 0.405 32.867 1.00 96.94 229 LEU A C 1
ATOM 1903 O O . LEU A 1 229 ? -22.608 0.732 33.468 1.00 96.94 229 LEU A O 1
ATOM 1907 N N . LYS A 1 230 ? -21.428 -0.823 32.361 1.00 96.12 230 LYS A N 1
ATOM 1908 C CA . LYS A 1 230 ? -22.411 -1.894 32.538 1.00 96.12 230 LYS A CA 1
ATOM 1909 C C . LYS A 1 230 ? -22.498 -2.343 33.998 1.00 96.12 230 LYS A C 1
ATOM 1911 O O . LYS A 1 230 ? -23.601 -2.549 34.491 1.00 96.12 230 LYS A O 1
ATOM 1916 N N . GLU A 1 231 ? -21.370 -2.488 34.688 1.00 96.62 231 GLU A N 1
ATOM 1917 C CA . GLU A 1 231 ? -21.345 -2.813 36.118 1.00 96.62 231 GLU A CA 1
ATOM 1918 C C . GLU A 1 231 ? -21.977 -1.707 36.970 1.00 96.62 231 GLU A C 1
ATOM 1920 O O . GLU A 1 231 ? -22.770 -2.004 37.859 1.00 96.62 231 GLU A O 1
ATOM 1925 N N . GLU A 1 232 ? -21.672 -0.440 36.684 1.00 96.31 232 GLU A N 1
ATOM 1926 C CA . GLU A 1 232 ? -22.273 0.718 37.354 1.00 96.31 232 GLU A CA 1
ATOM 1927 C C . GLU A 1 232 ? -23.792 0.755 37.147 1.00 96.31 232 GLU A C 1
ATOM 1929 O O . GLU A 1 232 ? -24.538 0.843 38.122 1.00 96.31 232 GLU A O 1
ATOM 1934 N N . ALA A 1 233 ? -24.256 0.591 35.904 1.00 94.94 233 ALA A N 1
ATOM 1935 C CA . ALA A 1 233 ? -25.681 0.532 35.589 1.00 94.94 233 ALA A CA 1
ATOM 1936 C C . ALA A 1 233 ? -26.377 -0.656 36.274 1.00 94.94 233 ALA A C 1
ATOM 1938 O O . ALA A 1 233 ? -27.473 -0.501 36.807 1.00 94.94 233 ALA A O 1
ATOM 1939 N N . ASN A 1 234 ? -25.741 -1.832 36.306 1.00 95.38 234 ASN A N 1
ATOM 1940 C CA . ASN A 1 234 ? -26.276 -2.996 37.012 1.00 95.38 234 ASN A CA 1
ATOM 1941 C C . ASN A 1 234 ? -26.387 -2.742 38.519 1.00 95.38 234 ASN A C 1
ATOM 1943 O O . ASN A 1 234 ? -27.423 -3.045 39.100 1.00 95.38 234 ASN A O 1
ATOM 1947 N N . ARG A 1 235 ? -25.368 -2.141 39.149 1.00 95.69 235 ARG A N 1
ATOM 1948 C CA . ARG A 1 235 ? -25.417 -1.780 40.576 1.00 95.69 235 ARG A CA 1
ATOM 1949 C C . ARG A 1 235 ? -26.517 -0.765 40.871 1.00 95.69 235 ARG A C 1
ATOM 1951 O O . ARG A 1 235 ? -27.216 -0.899 41.872 1.00 95.69 235 ARG A O 1
ATOM 1958 N N . GLU A 1 236 ? -26.693 0.235 40.008 1.00 96.00 236 GLU A N 1
ATOM 1959 C CA . GLU A 1 236 ? -27.775 1.214 40.145 1.00 96.00 236 GLU A CA 1
ATOM 1960 C C . GLU A 1 236 ? -29.153 0.545 40.017 1.00 96.00 236 GLU A C 1
ATOM 1962 O O . GLU A 1 236 ? -30.056 0.817 40.811 1.00 96.00 236 GLU A O 1
ATOM 1967 N N . LEU A 1 237 ? -29.312 -0.366 39.052 1.00 95.19 237 LEU A N 1
ATOM 1968 C CA . LEU A 1 237 ? -30.538 -1.142 38.865 1.00 95.19 237 LEU A CA 1
ATOM 1969 C C . LEU A 1 237 ? -30.830 -2.046 40.064 1.00 95.19 237 LEU A C 1
ATOM 1971 O O . LEU A 1 237 ? -31.958 -2.049 40.545 1.00 95.19 237 LEU A O 1
ATOM 1975 N N . GLU A 1 238 ? -29.837 -2.771 40.579 1.00 94.94 238 GLU A N 1
ATOM 1976 C CA . GLU A 1 238 ? -29.980 -3.592 41.787 1.00 94.94 238 GLU A CA 1
ATOM 1977 C C . GLU A 1 238 ? -30.391 -2.745 42.997 1.00 94.94 238 GLU A C 1
ATOM 1979 O O . GLU A 1 238 ? -31.289 -3.139 43.745 1.00 94.94 238 GLU A O 1
ATOM 1984 N N . GLY A 1 239 ? -29.800 -1.555 43.155 1.00 94.88 239 GLY A N 1
ATOM 1985 C CA . GLY A 1 239 ? -30.195 -0.585 44.175 1.00 94.88 239 GLY A CA 1
ATOM 1986 C C . GLY A 1 239 ? -31.669 -0.186 44.056 1.00 94.88 239 GLY A C 1
ATOM 1987 O O . GLY A 1 239 ? -32.423 -0.329 45.019 1.00 94.88 239 GLY A O 1
ATOM 1988 N N . LYS A 1 240 ? -32.105 0.223 42.856 1.00 94.25 240 LYS A N 1
ATOM 1989 C CA . LYS A 1 240 ? -33.505 0.597 42.578 1.00 94.25 240 LYS A CA 1
ATOM 1990 C C . LYS A 1 240 ? -34.481 -0.561 42.774 1.00 94.25 240 LYS A C 1
ATOM 1992 O O . LYS A 1 240 ? -35.573 -0.354 43.295 1.00 94.25 240 LYS A O 1
ATOM 1997 N N . VAL A 1 241 ? -34.111 -1.779 42.370 1.00 95.75 241 VAL A N 1
ATOM 1998 C CA . VAL A 1 241 ? -34.934 -2.981 42.584 1.00 95.75 241 VAL A CA 1
ATOM 1999 C C . VAL A 1 241 ? -35.121 -3.225 44.077 1.00 95.75 241 VAL A C 1
ATOM 2001 O O . VAL A 1 241 ? -36.239 -3.490 44.515 1.00 95.75 241 VAL A O 1
ATOM 2004 N N . LYS A 1 242 ? -34.055 -3.099 44.872 1.00 93.88 242 LYS A N 1
ATOM 2005 C CA . LYS A 1 242 ? -34.112 -3.310 46.320 1.00 93.88 242 LYS A CA 1
ATOM 2006 C C . LYS A 1 242 ? -34.986 -2.265 47.017 1.00 93.88 242 LYS A C 1
ATOM 2008 O O . LYS A 1 242 ? -35.803 -2.631 47.856 1.00 93.88 242 LYS A O 1
ATOM 2013 N N . GLU A 1 243 ? -34.859 -0.998 46.625 1.00 94.25 243 GLU A N 1
ATOM 2014 C CA . GLU A 1 243 ? -35.699 0.101 47.114 1.00 94.25 243 GLU A CA 1
ATOM 2015 C C . GLU A 1 243 ? -37.180 -0.127 46.778 1.00 94.25 243 G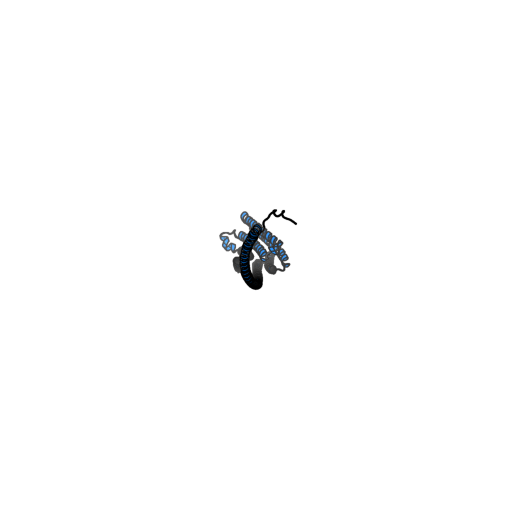LU A C 1
ATOM 2017 O O . GLU A 1 243 ? -38.019 -0.141 47.676 1.00 94.25 243 GLU A O 1
ATOM 2022 N N . ARG A 1 244 ? -37.500 -0.425 45.510 1.00 92.69 244 ARG A N 1
ATOM 2023 C CA . ARG A 1 244 ? -38.876 -0.733 45.082 1.00 92.69 244 ARG A CA 1
ATOM 2024 C C . ARG A 1 244 ? -39.454 -1.963 45.767 1.00 92.69 244 ARG A C 1
ATOM 2026 O O . ARG A 1 244 ? -40.636 -1.978 46.086 1.00 92.69 244 ARG A O 1
ATOM 2033 N N . THR A 1 245 ? -38.641 -2.991 45.997 1.00 93.56 245 THR A N 1
ATOM 2034 C CA . THR A 1 245 ? -39.092 -4.202 46.697 1.00 93.56 245 THR A CA 1
ATOM 2035 C C . THR A 1 245 ? -39.444 -3.888 48.153 1.00 93.56 245 THR A C 1
ATOM 2037 O O . THR A 1 245 ? -40.468 -4.358 48.639 1.00 93.56 245 THR A O 1
ATOM 2040 N N . ALA A 1 246 ? -38.642 -3.061 48.834 1.00 93.44 246 ALA A N 1
ATOM 2041 C CA . ALA A 1 246 ? -38.936 -2.623 50.198 1.00 93.44 246 ALA A CA 1
ATOM 2042 C C . ALA A 1 246 ? -40.205 -1.755 50.265 1.00 93.44 246 ALA A C 1
ATOM 2044 O O . ALA A 1 246 ? -41.039 -1.957 51.143 1.00 93.44 246 ALA A O 1
ATOM 2045 N N . GLU A 1 247 ? -40.381 -0.834 49.314 1.00 94.31 247 GLU A N 1
ATOM 2046 C CA . GLU A 1 247 ? -41.583 0.003 49.206 1.00 94.31 247 GLU A CA 1
ATOM 2047 C C . GLU A 1 247 ? -42.850 -0.842 48.987 1.00 94.31 247 GLU A C 1
ATOM 2049 O O . GLU A 1 247 ? -43.865 -0.613 49.642 1.00 94.31 247 GLU A O 1
ATOM 2054 N N . ILE A 1 248 ? -42.785 -1.859 48.120 1.00 93.50 248 ILE A N 1
ATOM 2055 C CA . ILE A 1 248 ? -43.902 -2.781 47.866 1.00 93.50 248 ILE A CA 1
ATOM 2056 C C . ILE A 1 248 ? -44.245 -3.609 49.109 1.00 93.50 248 ILE A C 1
ATOM 2058 O O . ILE A 1 248 ? -45.426 -3.785 49.401 1.00 93.50 248 ILE A O 1
ATOM 2062 N N . GLU A 1 249 ? -43.255 -4.126 49.844 1.00 92.69 249 GLU A N 1
ATOM 2063 C CA . GLU A 1 249 ? -43.531 -4.881 51.076 1.00 92.69 249 GLU A CA 1
ATOM 2064 C C . GLU A 1 249 ? -44.168 -3.992 52.154 1.00 92.69 249 GLU A C 1
ATOM 2066 O O . GLU A 1 249 ? -45.144 -4.409 52.772 1.00 92.69 249 GLU A O 1
ATOM 2071 N N . LEU A 1 250 ? -43.721 -2.739 52.304 1.00 93.88 250 LEU A N 1
ATOM 2072 C CA . LEU A 1 250 ? -44.369 -1.773 53.201 1.00 93.88 250 LEU A CA 1
ATOM 2073 C C . LEU A 1 250 ? -45.825 -1.496 52.795 1.00 93.88 250 LEU A C 1
ATOM 2075 O O . LEU A 1 250 ? -46.724 -1.563 53.631 1.00 93.88 250 LEU A O 1
ATOM 2079 N N . GLN A 1 251 ? -46.081 -1.239 51.508 1.00 91.62 251 GLN A N 1
ATOM 2080 C CA . GLN A 1 251 ? -47.446 -1.033 51.004 1.00 91.62 251 GLN A CA 1
ATOM 2081 C C . GLN A 1 251 ? -48.327 -2.267 51.212 1.00 91.62 251 GLN A C 1
ATOM 2083 O O . GLN A 1 251 ? -49.515 -2.152 51.507 1.00 91.62 251 GLN A O 1
ATOM 2088 N N . LYS A 1 252 ? -47.761 -3.465 51.066 1.00 92.94 252 LYS A N 1
ATOM 2089 C CA . LYS 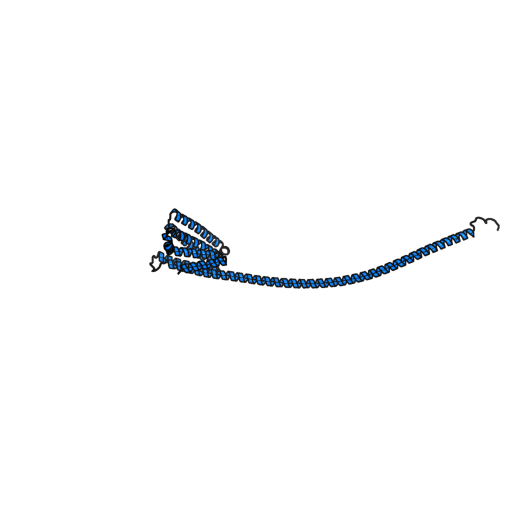A 1 252 ? -48.466 -4.726 51.297 1.00 92.94 252 LYS A CA 1
ATOM 2090 C C . LYS A 1 252 ? -48.828 -4.911 52.769 1.00 92.94 252 LYS A C 1
ATOM 2092 O O . LYS A 1 252 ? -49.957 -5.312 53.044 1.00 92.94 252 LYS A O 1
ATOM 2097 N N . GLU A 1 253 ? -47.925 -4.607 53.701 1.00 93.56 253 GLU A N 1
ATOM 2098 C CA . GLU A 1 253 ? -48.235 -4.601 55.138 1.00 93.56 253 GLU A CA 1
ATOM 2099 C C . GLU A 1 253 ? -49.352 -3.601 55.465 1.00 93.56 253 GLU A C 1
ATOM 2101 O O . GLU A 1 253 ? -50.301 -3.945 56.173 1.00 93.56 253 GLU A O 1
ATOM 2106 N N . GLU A 1 254 ? -49.304 -2.401 54.883 1.00 93.25 254 GLU A N 1
ATOM 2107 C CA . GLU A 1 254 ? -50.343 -1.385 55.063 1.00 93.25 254 GLU A CA 1
ATOM 2108 C C . GLU A 1 254 ? -51.706 -1.849 54.518 1.00 93.25 254 GLU A C 1
ATOM 2110 O O . GLU A 1 254 ? -52.723 -1.734 55.206 1.00 93.25 254 GLU A O 1
ATOM 2115 N N . ILE A 1 255 ? -51.739 -2.447 53.321 1.00 92.81 255 ILE A N 1
ATOM 2116 C CA . ILE A 1 255 ? -52.956 -3.023 52.728 1.00 92.81 255 ILE A CA 1
ATOM 2117 C C . ILE A 1 255 ? -53.516 -4.151 53.603 1.00 92.81 255 ILE A C 1
ATOM 2119 O O . ILE A 1 255 ? -54.732 -4.232 53.784 1.00 92.81 255 ILE A O 1
ATOM 2123 N N . LEU A 1 256 ? -52.666 -5.020 54.156 1.00 93.62 256 LEU A N 1
ATOM 2124 C CA . LEU A 1 256 ? -53.105 -6.099 55.045 1.00 93.62 256 LEU A CA 1
ATOM 2125 C C . LEU A 1 256 ? -53.729 -5.547 56.332 1.00 93.62 256 LEU A C 1
ATOM 2127 O O . LEU A 1 256 ? -54.806 -6.002 56.722 1.00 93.62 256 LEU A O 1
ATOM 2131 N N . ALA A 1 257 ? -53.119 -4.526 56.938 1.00 92.31 257 ALA A N 1
ATOM 2132 C CA . ALA A 1 257 ? -53.679 -3.849 58.106 1.00 92.31 257 ALA A CA 1
ATOM 2133 C C . ALA A 1 257 ? -55.022 -3.167 57.784 1.00 92.31 257 ALA A C 1
ATOM 2135 O O . ALA A 1 257 ? -55.985 -3.270 58.547 1.00 92.31 257 ALA A O 1
ATOM 2136 N N . GLN A 1 258 ? -55.132 -2.508 56.624 1.00 91.75 258 GLN A N 1
ATOM 2137 C CA . GLN A 1 258 ? -56.394 -1.929 56.156 1.00 91.75 258 GLN A CA 1
ATOM 2138 C C . GLN A 1 258 ? -57.467 -3.001 55.924 1.00 91.75 258 GLN A C 1
ATOM 2140 O O . GLN A 1 258 ? -58.619 -2.801 56.312 1.00 91.75 258 GLN A O 1
ATOM 2145 N N . ALA A 1 259 ? -57.108 -4.143 55.332 1.00 91.25 259 ALA A N 1
ATOM 2146 C CA . ALA A 1 259 ? -58.020 -5.260 55.105 1.00 91.25 259 ALA A CA 1
ATOM 2147 C C . ALA A 1 259 ? -58.526 -5.868 56.424 1.00 91.25 259 ALA A C 1
ATOM 2149 O O . ALA A 1 259 ? -59.710 -6.192 56.535 1.00 91.25 259 ALA A O 1
ATOM 2150 N N . GLU A 1 260 ? -57.665 -5.982 57.438 1.00 92.00 260 GLU A N 1
ATOM 2151 C CA . GLU A 1 260 ? -58.052 -6.436 58.775 1.00 92.00 260 GLU A CA 1
ATOM 2152 C C . GLU A 1 260 ? -59.012 -5.449 59.453 1.00 92.00 260 GLU A C 1
ATOM 2154 O O . GLU A 1 260 ? -60.074 -5.853 59.932 1.00 92.00 260 GLU A O 1
ATOM 2159 N N . ASN A 1 261 ? -58.712 -4.148 59.397 1.00 92.19 261 ASN A N 1
ATOM 2160 C CA . ASN A 1 261 ? -59.602 -3.100 59.902 1.00 92.19 261 ASN A CA 1
ATOM 2161 C C . ASN A 1 261 ? -60.970 -3.121 59.198 1.00 92.19 261 ASN A C 1
ATOM 2163 O O . ASN A 1 261 ? -62.010 -3.037 59.852 1.00 92.19 261 ASN A O 1
ATOM 2167 N N . LEU A 1 262 ? -60.990 -3.285 57.871 1.00 90.38 262 LEU A N 1
ATOM 2168 C CA . LEU A 1 262 ? -62.215 -3.437 57.076 1.00 90.38 262 LEU A CA 1
ATOM 2169 C C . LEU A 1 262 ? -63.008 -4.687 57.460 1.00 90.38 262 LEU A C 1
ATOM 2171 O O . LEU A 1 262 ? -64.240 -4.658 57.467 1.00 90.38 262 LEU A O 1
ATOM 2175 N N . LYS A 1 263 ? -62.325 -5.787 57.779 1.00 93.06 263 LYS A N 1
ATOM 2176 C CA . LYS A 1 263 ? -62.966 -7.014 58.252 1.00 93.06 263 LYS A CA 1
ATOM 2177 C C . LYS A 1 263 ? -63.613 -6.798 59.618 1.00 93.06 263 LYS A C 1
ATOM 2179 O O . LYS A 1 263 ? -64.790 -7.107 59.770 1.00 93.06 263 LYS A O 1
ATOM 2184 N N . MET A 1 264 ? -62.900 -6.188 60.568 1.00 91.19 264 MET A N 1
ATOM 2185 C CA . MET A 1 264 ? -63.468 -5.830 61.872 1.00 91.19 264 MET A CA 1
ATOM 2186 C C . MET A 1 264 ? -64.664 -4.883 61.727 1.00 91.19 264 MET A C 1
ATOM 2188 O O . MET A 1 264 ? -65.702 -5.102 62.349 1.00 91.19 264 MET A O 1
ATOM 2192 N N . ALA A 1 265 ? -64.562 -3.862 60.870 1.00 88.56 265 ALA A N 1
ATOM 2193 C CA . ALA A 1 265 ? -65.665 -2.948 60.590 1.00 88.56 265 ALA A CA 1
ATOM 2194 C C . ALA A 1 265 ? -66.885 -3.678 60.000 1.00 88.56 265 ALA A C 1
ATOM 2196 O O . ALA A 1 265 ? -68.011 -3.415 60.421 1.00 88.56 265 ALA A O 1
ATOM 2197 N N . ASN A 1 266 ? -66.678 -4.630 59.083 1.00 90.25 266 ASN A N 1
ATOM 2198 C CA . ASN A 1 266 ? -67.747 -5.479 58.547 1.00 90.25 266 ASN A CA 1
ATOM 2199 C C . ASN A 1 266 ? -68.375 -6.393 59.613 1.00 90.25 266 ASN A C 1
ATOM 2201 O O . ASN A 1 266 ? -69.597 -6.548 59.634 1.00 90.25 266 ASN A O 1
ATOM 2205 N N . ASP A 1 267 ? -67.581 -6.969 60.517 1.00 90.94 267 ASP A N 1
ATOM 2206 C CA . ASP A 1 267 ? -68.076 -7.800 61.625 1.00 90.94 267 ASP A CA 1
ATOM 2207 C C . ASP A 1 267 ? -68.918 -6.976 62.618 1.00 90.94 267 ASP A C 1
ATOM 2209 O O . ASP A 1 267 ? -69.955 -7.423 63.116 1.00 90.94 267 ASP A O 1
ATOM 2213 N N . ILE A 1 268 ? -68.511 -5.733 62.888 1.00 91.69 268 ILE A N 1
ATOM 2214 C CA . ILE A 1 268 ? -69.289 -4.784 63.695 1.00 91.69 268 ILE A CA 1
ATOM 2215 C C . ILE A 1 268 ? -70.585 -4.416 62.967 1.00 91.69 268 ILE A C 1
ATOM 2217 O O . ILE A 1 268 ? -71.656 -4.478 63.568 1.00 91.69 268 ILE A O 1
ATOM 2221 N N . LEU A 1 269 ? -70.513 -4.076 61.678 1.00 89.25 269 LEU A N 1
ATOM 2222 C CA . LEU A 1 269 ? -71.680 -3.743 60.856 1.00 89.25 269 LEU A CA 1
ATOM 2223 C C . LEU A 1 269 ? -72.685 -4.894 60.787 1.00 89.25 269 LEU A C 1
ATOM 2225 O O . LEU A 1 269 ? -73.887 -4.663 60.876 1.00 89.25 269 LEU A O 1
ATOM 2229 N N . THR A 1 270 ? -72.223 -6.138 60.669 1.00 90.44 270 THR A N 1
ATOM 2230 C CA . THR A 1 270 ? -73.106 -7.315 60.679 1.00 90.44 270 THR A CA 1
ATOM 2231 C C . THR A 1 270 ? -73.752 -7.539 62.043 1.00 90.44 270 THR A C 1
ATOM 2233 O O . THR A 1 270 ? -74.945 -7.841 62.096 1.00 90.44 270 THR A O 1
ATOM 2236 N N . LYS A 1 271 ? -73.027 -7.326 63.151 1.00 89.81 271 LYS A N 1
ATOM 2237 C CA . LYS A 1 271 ? -73.627 -7.325 64.497 1.00 89.81 271 LYS A CA 1
ATOM 2238 C C . LYS A 1 271 ? -74.675 -6.224 64.654 1.00 89.81 271 LYS A C 1
ATOM 2240 O O . LYS A 1 271 ? -75.788 -6.517 65.077 1.00 89.81 271 LYS A O 1
ATOM 2245 N N . GLN A 1 272 ? -74.353 -4.991 64.259 1.00 88.44 272 GLN A N 1
ATOM 2246 C CA . GLN A 1 272 ? -75.289 -3.864 64.295 1.00 88.44 272 GLN A CA 1
ATOM 2247 C C . GLN A 1 272 ? -76.525 -4.128 63.434 1.00 88.44 272 GLN A C 1
ATOM 2249 O O . GLN A 1 272 ? -77.643 -3.873 63.870 1.00 88.44 272 GLN A O 1
ATOM 2254 N N . LYS A 1 273 ? -76.346 -4.691 62.234 1.00 90.19 273 LYS A N 1
ATOM 2255 C CA . LYS A 1 273 ? -77.452 -5.093 61.363 1.00 90.19 273 LYS A CA 1
ATOM 2256 C C . LYS A 1 273 ? -78.375 -6.088 62.069 1.00 90.19 273 LYS A C 1
ATOM 2258 O O . LYS A 1 273 ? -79.585 -5.896 62.047 1.00 90.19 273 LYS A O 1
ATOM 2263 N N . ARG A 1 274 ? -77.814 -7.093 62.746 1.00 89.25 274 ARG A N 1
ATOM 2264 C CA . ARG A 1 274 ? -78.583 -8.086 63.508 1.00 89.25 274 ARG A CA 1
ATOM 2265 C C . ARG A 1 274 ? -79.320 -7.472 64.701 1.00 89.25 274 ARG A C 1
ATOM 2267 O O . ARG A 1 274 ? -80.463 -7.828 64.961 1.00 89.25 274 ARG A O 1
ATOM 2274 N N . GLU A 1 275 ? -78.702 -6.532 65.413 1.00 89.06 275 GLU A N 1
ATOM 2275 C CA . GLU A 1 275 ? -79.381 -5.784 66.481 1.00 89.06 275 GLU A CA 1
ATOM 2276 C C . GLU A 1 275 ? -80.537 -4.935 65.947 1.00 89.06 275 GLU A C 1
ATOM 2278 O O . GLU A 1 275 ? -81.595 -4.882 66.570 1.00 89.06 275 GLU A O 1
ATOM 2283 N N . ILE A 1 276 ? -80.356 -4.283 64.795 1.00 87.81 276 ILE A N 1
ATOM 2284 C CA . ILE A 1 276 ? -81.420 -3.526 64.128 1.00 87.81 276 ILE A CA 1
ATOM 2285 C C . ILE A 1 276 ? -82.546 -4.464 63.685 1.00 87.81 276 ILE A C 1
ATOM 2287 O O . ILE A 1 276 ? -83.708 -4.122 63.871 1.00 87.81 276 ILE A O 1
ATOM 2291 N N . GLU A 1 277 ? -82.232 -5.640 63.136 1.00 88.12 277 GLU A N 1
ATOM 2292 C CA . GLU A 1 277 ? -83.226 -6.663 62.785 1.00 88.12 277 GLU A CA 1
ATOM 2293 C C . GLU A 1 277 ? -84.027 -7.105 64.019 1.00 88.12 277 GLU A C 1
ATOM 2295 O O . GLU A 1 277 ? -85.253 -7.037 63.990 1.00 88.12 277 GLU A O 1
ATOM 2300 N N . ASN A 1 278 ? -83.360 -7.421 65.135 1.00 89.06 278 ASN A N 1
ATOM 2301 C CA . ASN A 1 278 ? -84.028 -7.761 66.396 1.00 89.06 278 ASN A CA 1
ATOM 2302 C C . ASN A 1 278 ? -84.918 -6.614 66.906 1.00 89.06 278 ASN A C 1
ATOM 2304 O O . ASN A 1 278 ? -86.077 -6.829 67.253 1.00 89.06 278 ASN A O 1
ATOM 2308 N N . LYS A 1 279 ? -84.410 -5.373 66.916 1.00 86.88 279 LYS A N 1
ATOM 2309 C CA . LYS A 1 279 ? -85.200 -4.193 67.305 1.00 86.88 279 LYS A CA 1
ATOM 2310 C C . LYS A 1 279 ? -86.388 -3.970 66.373 1.00 86.88 279 LYS A C 1
ATOM 2312 O O . LYS A 1 279 ? -87.458 -3.588 66.832 1.00 86.88 279 LYS A O 1
ATOM 2317 N N . ASN A 1 280 ? -86.230 -4.209 65.074 1.00 88.00 280 ASN A N 1
ATOM 2318 C CA . ASN A 1 280 ? -87.324 -4.120 64.110 1.00 88.00 280 ASN A CA 1
ATOM 2319 C C . ASN A 1 280 ? -88.386 -5.197 64.362 1.00 88.00 280 ASN A C 1
ATOM 2321 O O . ASN A 1 280 ? -89.579 -4.908 64.247 1.00 88.00 280 ASN A O 1
ATOM 2325 N N . GLU A 1 281 ? -87.988 -6.416 64.732 1.00 88.19 281 GLU A N 1
ATOM 2326 C CA . GLU A 1 281 ? -88.919 -7.463 65.161 1.00 88.19 281 GLU A CA 1
ATOM 2327 C C . GLU A 1 281 ? -89.670 -7.056 66.433 1.00 88.19 281 GLU A C 1
ATOM 2329 O O . GLU A 1 281 ? -90.899 -7.136 66.457 1.00 88.19 281 GLU A O 1
ATOM 2334 N N . GLU A 1 282 ? -88.971 -6.540 67.448 1.00 87.56 282 GLU A N 1
ATOM 2335 C CA . GLU A 1 282 ? -89.579 -6.021 68.681 1.00 87.56 282 GLU A CA 1
ATOM 2336 C C . GLU A 1 282 ? -90.561 -4.880 68.402 1.00 87.56 282 GLU A C 1
ATOM 2338 O O . GLU A 1 282 ? -91.691 -4.911 68.883 1.00 87.56 282 GLU A O 1
ATOM 2343 N N . ILE A 1 283 ? -90.180 -3.899 67.579 1.00 87.56 283 ILE A N 1
ATOM 2344 C CA . ILE A 1 283 ? -91.059 -2.796 67.166 1.00 87.56 283 ILE A CA 1
ATOM 2345 C C . ILE A 1 283 ? -92.280 -3.338 66.422 1.00 87.56 283 ILE A C 1
ATOM 2347 O O . ILE A 1 283 ? -93.396 -2.873 66.640 1.00 87.56 283 ILE A O 1
ATOM 2351 N N . THR A 1 284 ? -92.104 -4.339 65.560 1.00 85.00 284 THR A N 1
ATOM 2352 C CA . THR A 1 284 ? -93.218 -4.968 64.838 1.00 85.00 284 THR A CA 1
ATOM 2353 C C . THR A 1 284 ? -94.161 -5.685 65.804 1.00 85.00 284 THR A C 1
ATOM 2355 O O . THR A 1 284 ? -95.380 -5.585 65.661 1.00 85.00 284 THR A O 1
ATOM 2358 N N . GLN A 1 285 ? -93.627 -6.380 66.811 1.00 84.69 285 GLN A N 1
ATOM 2359 C CA . GLN A 1 285 ? -94.425 -7.008 67.864 1.00 84.69 285 GLN A CA 1
ATOM 2360 C C . GLN A 1 285 ? -95.151 -5.968 68.719 1.00 84.69 285 GLN A C 1
ATOM 2362 O O . GLN A 1 285 ? -96.356 -6.103 68.931 1.00 84.69 285 GLN A O 1
ATOM 2367 N N . GLN A 1 286 ? -94.461 -4.907 69.147 1.00 84.62 286 GLN A N 1
ATOM 2368 C CA . GLN A 1 286 ? -95.062 -3.784 69.863 1.00 84.62 286 GLN A CA 1
ATOM 2369 C C . GLN A 1 286 ? -96.171 -3.147 69.036 1.00 84.62 286 GLN A C 1
ATOM 2371 O O . GLN A 1 286 ? -97.250 -2.924 69.567 1.00 84.62 286 GLN A O 1
ATOM 2376 N N . LYS A 1 287 ? -95.961 -2.929 67.733 1.00 84.44 287 LYS A N 1
ATOM 2377 C CA . LYS A 1 287 ? -96.980 -2.403 66.821 1.00 84.44 287 LYS A CA 1
ATOM 2378 C C . LYS A 1 287 ? -98.210 -3.310 66.769 1.00 84.44 287 LYS A C 1
ATOM 2380 O O . LYS A 1 287 ? -99.314 -2.814 66.949 1.00 84.44 287 LYS A O 1
ATOM 2385 N N . ARG A 1 288 ? -98.040 -4.630 66.610 1.00 84.06 288 ARG A N 1
ATOM 2386 C CA . ARG A 1 288 ? -99.163 -5.594 66.638 1.00 84.06 288 ARG A CA 1
ATOM 2387 C C . ARG A 1 288 ? -99.887 -5.608 67.984 1.00 84.06 288 ARG A C 1
ATOM 2389 O O . ARG A 1 288 ? -101.110 -5.712 68.026 1.00 84.06 288 ARG A O 1
ATOM 2396 N N . TYR A 1 289 ? -99.144 -5.527 69.086 1.00 82.94 289 TYR A N 1
ATOM 2397 C CA . TYR A 1 289 ? -99.719 -5.433 70.424 1.00 82.94 289 TYR A CA 1
ATOM 2398 C C . TYR A 1 289 ? -100.523 -4.141 70.583 1.00 82.94 289 TYR A C 1
ATOM 2400 O O . TYR A 1 289 ? -101.658 -4.184 71.045 1.00 82.94 289 TYR A O 1
ATOM 2408 N N . LEU A 1 290 ? -99.975 -3.011 70.139 1.00 81.50 290 LEU A N 1
ATOM 2409 C CA . LEU A 1 290 ? -100.638 -1.714 70.183 1.00 81.50 290 LEU A CA 1
ATOM 2410 C C . LEU A 1 290 ? -101.886 -1.695 69.298 1.00 81.50 290 LEU A C 1
ATOM 2412 O O . LEU A 1 290 ? -102.904 -1.176 69.725 1.00 81.50 290 LEU A O 1
ATOM 2416 N N . GLU A 1 291 ? -101.846 -2.304 68.111 1.00 82.19 291 GLU A N 1
ATOM 2417 C CA . GLU A 1 291 ? -103.016 -2.496 67.244 1.00 82.19 291 GLU A CA 1
ATOM 2418 C C . GLU A 1 291 ? -104.095 -3.339 67.935 1.00 82.19 291 GLU A C 1
ATOM 2420 O O . GLU A 1 291 ? -105.278 -3.008 67.856 1.00 82.19 291 GLU A O 1
ATOM 2425 N N . LYS A 1 292 ? -103.702 -4.394 68.660 1.00 81.50 292 LYS A N 1
ATOM 2426 C CA . LYS A 1 292 ? -104.623 -5.220 69.450 1.00 81.50 292 LYS A CA 1
ATOM 2427 C C . LYS A 1 292 ? -105.231 -4.438 70.614 1.00 81.50 292 LYS A C 1
ATOM 2429 O O . LYS A 1 292 ? -106.445 -4.427 70.749 1.00 81.50 292 LYS A O 1
ATOM 2434 N N . VAL A 1 293 ? -104.418 -3.731 71.399 1.00 78.88 293 VAL A N 1
ATOM 2435 C CA . VAL A 1 293 ? -104.892 -2.859 72.487 1.00 78.88 293 VAL A CA 1
ATOM 2436 C C . VAL A 1 293 ? -105.780 -1.747 71.941 1.00 78.88 293 VAL A C 1
ATOM 2438 O O . VAL A 1 293 ? -106.827 -1.468 72.512 1.00 78.88 293 VAL A O 1
ATOM 2441 N N . HIS A 1 294 ? -105.411 -1.124 70.822 1.00 79.19 294 HIS A N 1
ATOM 2442 C CA . HIS A 1 294 ? -106.219 -0.102 70.166 1.00 79.19 294 HIS A CA 1
ATOM 2443 C C . HIS A 1 294 ? -107.562 -0.684 69.721 1.00 79.19 294 HIS A C 1
ATOM 2445 O O . HIS A 1 294 ? -108.594 -0.049 69.926 1.00 79.19 294 HIS A O 1
ATOM 2451 N N . LYS A 1 295 ? -107.576 -1.897 69.158 1.00 80.12 295 LYS A N 1
ATOM 2452 C CA . LYS A 1 295 ? -108.800 -2.620 68.805 1.00 80.12 295 LYS A CA 1
ATOM 2453 C C . LYS A 1 295 ? -109.653 -2.919 70.039 1.00 80.12 295 LYS A C 1
ATOM 2455 O O . LYS A 1 295 ? -110.808 -2.524 70.048 1.00 80.12 295 LYS A O 1
ATOM 2460 N N . ASP A 1 296 ? -109.082 -3.498 71.093 1.00 80.12 296 ASP A N 1
ATOM 2461 C CA . ASP A 1 296 ? -109.785 -3.815 72.344 1.00 80.12 296 ASP A CA 1
ATOM 2462 C C . ASP A 1 296 ? -110.325 -2.547 73.030 1.00 80.12 296 ASP A C 1
ATOM 2464 O O . ASP A 1 296 ? -111.433 -2.545 73.563 1.00 80.12 296 ASP A O 1
ATOM 2468 N N . THR A 1 297 ? -109.583 -1.437 72.980 1.00 74.38 297 THR A N 1
ATOM 2469 C CA . THR A 1 297 ? -110.013 -0.130 73.505 1.00 74.38 297 THR A CA 1
ATOM 2470 C C . THR A 1 297 ? -111.121 0.464 72.642 1.00 74.38 297 THR A C 1
ATOM 2472 O O . THR A 1 297 ? -112.088 0.986 73.178 1.00 74.38 297 THR A O 1
ATOM 2475 N N . THR A 1 298 ? -111.030 0.351 71.316 1.00 75.06 298 THR A N 1
ATOM 2476 C CA . THR A 1 298 ? -112.086 0.785 70.386 1.00 75.06 298 THR A CA 1
ATOM 2477 C C . THR A 1 298 ? -113.352 -0.045 70.586 1.00 75.06 298 THR A C 1
ATOM 2479 O O . THR A 1 298 ? -114.443 0.511 70.654 1.00 75.06 298 THR A O 1
ATOM 2482 N N . ASP A 1 299 ? -113.215 -1.360 70.753 1.00 76.75 299 ASP A N 1
ATOM 2483 C CA . ASP A 1 299 ? -114.308 -2.280 71.061 1.00 76.75 299 ASP A CA 1
ATOM 2484 C C . ASP A 1 299 ? -114.899 -1.981 72.444 1.00 76.75 299 ASP A C 1
ATOM 2486 O O . ASP A 1 299 ? -116.118 -1.968 72.587 1.00 76.75 299 ASP A O 1
ATOM 2490 N N . SER A 1 300 ? -114.074 -1.636 73.437 1.00 73.06 300 SER A N 1
ATOM 2491 C CA . SER A 1 300 ? -114.512 -1.204 74.773 1.00 73.06 300 SER A CA 1
ATOM 2492 C C . SER A 1 300 ? -115.193 0.167 74.757 1.00 73.06 300 SER A C 1
ATOM 2494 O O . SER A 1 300 ? -116.177 0.354 75.464 1.00 73.06 300 SER A O 1
ATOM 2496 N N . ILE A 1 301 ? -114.733 1.116 73.935 1.00 73.50 301 ILE A N 1
ATOM 2497 C CA . ILE A 1 301 ? -115.386 2.416 73.706 1.00 73.50 301 ILE A CA 1
ATOM 2498 C C . ILE A 1 301 ? -116.717 2.207 72.984 1.00 73.50 301 ILE A C 1
ATOM 2500 O O . ILE A 1 301 ? -117.719 2.789 73.380 1.00 73.50 301 ILE A O 1
ATOM 2504 N N . ASN A 1 302 ? -116.767 1.341 71.971 1.00 68.06 302 ASN A N 1
ATOM 2505 C CA . ASN A 1 302 ? -118.004 0.968 71.286 1.00 68.06 302 ASN A CA 1
ATOM 2506 C C . ASN A 1 302 ? -118.968 0.232 72.226 1.00 68.06 302 ASN A C 1
ATOM 2508 O O . ASN A 1 302 ? -120.174 0.459 72.173 1.00 68.06 302 ASN A O 1
ATOM 2512 N N . TYR A 1 303 ? -118.460 -0.626 73.109 1.00 68.62 303 TYR A N 1
ATOM 2513 C CA . TYR A 1 303 ? -119.234 -1.318 74.136 1.00 68.62 303 TYR A CA 1
ATOM 2514 C C . TYR A 1 303 ? -119.760 -0.343 75.197 1.00 68.62 303 TYR A C 1
ATOM 2516 O O . TYR A 1 303 ? -120.945 -0.370 75.515 1.00 68.62 303 TYR A O 1
ATOM 2524 N N . ALA A 1 304 ? -118.927 0.581 75.677 1.00 64.31 304 ALA A N 1
ATOM 2525 C CA . ALA A 1 304 ? -119.331 1.661 76.569 1.00 64.31 304 ALA A CA 1
ATOM 2526 C C . ALA A 1 304 ? -120.338 2.602 75.892 1.00 64.31 304 ALA A C 1
ATOM 2528 O O . ALA A 1 304 ? -121.316 2.966 76.524 1.00 64.31 304 ALA A O 1
ATOM 2529 N N . SER A 1 305 ? -120.177 2.919 74.604 1.00 62.41 305 SER A N 1
ATOM 2530 C CA . SER A 1 305 ? -121.143 3.679 73.799 1.00 62.41 305 SER A CA 1
ATOM 2531 C C . SER A 1 305 ? -122.463 2.919 73.627 1.00 62.41 305 SER A C 1
ATOM 2533 O O . SER A 1 305 ? -123.531 3.516 73.731 1.00 62.41 305 SER A O 1
ATOM 2535 N N . ARG A 1 306 ? -122.428 1.590 73.451 1.00 62.09 306 ARG A N 1
ATOM 2536 C CA . ARG A 1 306 ? -123.628 0.735 73.476 1.00 62.09 306 ARG A CA 1
ATOM 2537 C C . ARG A 1 306 ? -124.307 0.756 74.843 1.00 62.09 306 ARG A C 1
ATOM 2539 O O . ARG A 1 306 ? -125.520 0.893 74.884 1.00 62.09 306 ARG A O 1
ATOM 2546 N N . ILE A 1 307 ? -123.561 0.683 75.945 1.00 58.56 307 ILE A N 1
ATOM 2547 C CA . ILE A 1 307 ? -124.115 0.820 77.301 1.00 58.56 307 ILE A CA 1
ATOM 2548 C C . ILE A 1 307 ? -124.681 2.229 77.518 1.00 58.56 307 ILE A C 1
ATOM 2550 O O . ILE A 1 307 ? -125.781 2.367 78.039 1.00 58.56 307 ILE A O 1
ATOM 2554 N N . GLN A 1 308 ? -123.978 3.272 77.079 1.00 57.91 308 GLN A N 1
ATOM 2555 C CA . GLN A 1 308 ? -124.402 4.663 77.218 1.00 57.91 308 GLN A CA 1
ATOM 2556 C C . GLN A 1 308 ? -125.682 4.933 76.413 1.00 57.91 308 GLN A C 1
ATOM 2558 O O . GLN A 1 308 ? -126.585 5.576 76.930 1.00 57.91 308 GLN A O 1
ATOM 2563 N N . ASN A 1 309 ? -125.817 4.349 75.217 1.00 57.47 309 ASN A N 1
ATOM 2564 C CA . ASN A 1 309 ? -127.043 4.401 74.412 1.00 57.47 309 ASN A CA 1
ATOM 2565 C C . ASN A 1 309 ? -128.182 3.504 74.945 1.00 57.47 309 ASN A C 1
ATOM 2567 O O . ASN A 1 309 ? -129.337 3.728 74.596 1.00 57.47 309 ASN A O 1
ATOM 2571 N N . VAL A 1 310 ? -127.887 2.485 75.765 1.00 57.41 310 VAL A N 1
ATOM 2572 C CA . VAL A 1 310 ? -128.888 1.569 76.357 1.00 57.41 310 VAL A CA 1
ATOM 2573 C C . VAL A 1 310 ? -129.357 2.033 77.745 1.00 57.41 310 VAL A C 1
ATOM 2575 O O . VAL A 1 310 ? -130.475 1.716 78.142 1.00 57.41 310 VAL A O 1
ATOM 2578 N N . ILE A 1 311 ? -128.543 2.805 78.477 1.00 51.44 311 ILE A N 1
ATOM 2579 C CA . ILE A 1 311 ? -128.845 3.294 79.838 1.00 51.44 311 ILE A CA 1
ATOM 2580 C C . ILE A 1 311 ? -129.265 4.775 79.853 1.00 51.44 311 ILE A C 1
ATOM 2582 O O . ILE A 1 311 ? -129.974 5.192 80.767 1.00 51.44 311 ILE A O 1
ATOM 2586 N N . LEU A 1 312 ? -128.917 5.568 78.834 1.00 41.06 312 LEU A N 1
ATOM 2587 C CA . LEU A 1 312 ? -129.441 6.924 78.657 1.00 41.06 312 LEU A CA 1
ATOM 2588 C C . LEU A 1 312 ? -130.271 6.989 77.367 1.00 41.06 312 LEU A C 1
ATOM 2590 O O . LEU A 1 312 ? -129.700 6.964 76.276 1.00 41.06 312 LEU A O 1
ATOM 2594 N N . PRO A 1 313 ? -131.609 7.074 77.450 1.00 38.59 313 PRO A N 1
ATOM 2595 C CA . PRO A 1 313 ? -132.431 7.205 76.262 1.00 38.59 313 PRO A CA 1
ATOM 2596 C C . PRO A 1 313 ? -132.177 8.565 75.603 1.00 38.59 313 PRO A C 1
ATOM 2598 O O . PRO A 1 313 ? -132.287 9.617 76.236 1.00 38.59 313 PRO A O 1
ATOM 2601 N N . SER A 1 314 ? -131.911 8.562 74.297 1.00 52.41 314 SER A N 1
ATOM 2602 C CA . SER A 1 314 ? -132.224 9.722 73.471 1.00 52.41 314 SER A CA 1
ATOM 2603 C C . SER A 1 314 ? -133.746 9.840 73.398 1.00 52.41 314 SER A C 1
ATOM 2605 O O . SER A 1 314 ? -134.389 9.110 72.645 1.00 52.41 314 SER A O 1
ATOM 2607 N N . SER A 1 315 ? -134.331 10.735 74.188 1.00 42.09 315 SER A N 1
ATOM 2608 C CA . SER A 1 315 ? -135.728 11.139 74.016 1.00 42.09 315 SER A CA 1
ATOM 2609 C C . SER A 1 315 ? -136.015 12.394 74.842 1.00 42.09 315 SER A C 1
ATOM 2611 O O . SER A 1 315 ? -135.988 12.346 76.065 1.00 42.09 315 SER A O 1
ATOM 2613 N N . SER A 1 316 ? -136.277 13.575 74.282 1.00 50.31 316 SER A N 1
ATOM 2614 C CA . SER A 1 316 ? -137.476 13.900 73.485 1.00 50.31 316 SER A CA 1
ATOM 2615 C C . SER A 1 316 ? -138.821 13.455 74.093 1.00 50.31 316 SER A C 1
ATOM 2617 O O . SER A 1 316 ? -139.835 13.494 73.408 1.00 50.31 316 SER A O 1
ATOM 2619 N N . LEU A 1 317 ? -138.855 13.096 75.384 1.00 44.56 317 LEU A N 1
ATOM 2620 C CA . LEU A 1 317 ? -140.062 12.717 76.127 1.00 44.56 317 LEU A CA 1
ATOM 2621 C C . LEU A 1 317 ? -139.839 12.937 77.630 1.00 44.56 317 LEU A C 1
ATOM 2623 O O . LEU A 1 317 ? -139.596 11.993 78.362 1.00 44.56 317 LEU A O 1
ATOM 2627 N N . LEU A 1 318 ? -139.888 14.189 78.086 1.00 40.53 318 LEU A N 1
ATOM 2628 C CA . LEU A 1 318 ? -140.292 14.554 79.459 1.00 40.53 318 LEU A CA 1
ATOM 2629 C C . LEU A 1 318 ? -140.634 16.056 79.529 1.00 40.53 318 LEU A C 1
ATOM 2631 O O . LEU A 1 318 ? -140.331 16.769 80.478 1.00 40.53 318 LEU A O 1
ATOM 2635 N N . SER A 1 319 ? -141.313 16.546 78.490 1.00 50.69 319 SER A N 1
ATOM 2636 C CA . SER A 1 319 ? -142.078 17.793 78.501 1.00 50.69 319 SER A CA 1
ATOM 2637 C C . SER A 1 319 ? -143.538 17.477 78.828 1.00 50.69 319 SER A C 1
ATOM 2639 O O . SER A 1 319 ? -144.393 17.434 77.949 1.00 50.69 319 SER A O 1
ATOM 2641 N N . ARG A 1 320 ? -143.810 17.199 80.106 1.00 50.03 320 ARG A N 1
ATOM 2642 C CA . ARG A 1 320 ? -145.115 17.307 80.791 1.00 50.03 320 ARG A CA 1
ATOM 2643 C C . ARG A 1 320 ? -144.944 16.645 82.151 1.00 50.03 320 ARG A C 1
ATOM 2645 O O . ARG A 1 320 ? -144.930 15.430 82.216 1.00 50.03 320 ARG A O 1
ATOM 2652 N N . PHE A 1 321 ? -144.743 17.430 83.199 1.00 44.97 321 PHE A N 1
ATOM 2653 C CA . PHE A 1 321 ? -145.602 17.470 84.384 1.00 44.97 321 PHE A CA 1
ATOM 2654 C C . PHE A 1 321 ? -144.950 18.412 85.415 1.00 44.97 321 PHE A C 1
ATOM 2656 O O . PHE A 1 321 ? -144.025 18.030 86.113 1.00 44.97 321 PHE A O 1
ATOM 2663 N N . PHE A 1 322 ? -145.484 19.635 85.428 1.00 44.50 322 PHE A N 1
ATOM 2664 C CA . PHE A 1 322 ? -145.710 20.530 86.567 1.00 44.50 322 PHE A CA 1
ATOM 2665 C C . PHE A 1 322 ? -144.542 21.130 87.375 1.00 44.50 322 PHE A C 1
ATOM 2667 O O . PHE A 1 322 ? -143.622 20.458 87.822 1.00 44.50 322 PHE A O 1
ATOM 2674 N N . PHE A 1 323 ? -144.707 22.453 87.502 1.00 47.19 323 PHE A N 1
ATOM 2675 C CA . PHE A 1 323 ? -144.178 23.439 88.444 1.00 47.19 323 PHE A CA 1
ATOM 2676 C C . PHE A 1 323 ? -143.818 22.948 89.844 1.00 47.19 323 PHE A C 1
ATOM 2678 O O . PHE A 1 323 ? -144.574 22.110 90.387 1.00 47.19 323 PHE A O 1
#

Radius of gyration: 60.27 Å; Cα contacts (8 Å, |Δi|>4): 200; chains: 1; bounding box: 184×46×129 Å

Solvent-accessible surface area (backbone atoms only — not comparable to full-atom values): 16859 Å² total; per-residue (Å²): 111,70,67,59,54,41,52,50,55,25,52,54,31,42,52,48,17,73,74,68,68,45,63,40,32,48,23,46,22,43,20,38,49,15,50,48,49,37,54,36,48,76,68,42,52,47,47,74,77,36,36,89,83,46,66,75,48,59,67,54,51,42,50,49,20,50,42,44,19,53,41,17,44,48,50,18,50,34,56,66,63,40,19,68,80,79,35,49,74,56,33,51,50,47,50,50,53,39,53,51,44,54,53,49,44,53,51,42,51,49,43,44,72,78,68,58,48,58,69,61,46,51,51,53,52,51,52,50,50,52,54,50,50,54,50,47,51,58,52,48,61,64,45,74,78,47,99,43,74,60,50,53,29,50,48,55,14,51,48,36,28,48,52,14,40,51,54,18,48,49,38,60,73,68,66,56,88,61,102,58,70,49,60,56,39,28,53,51,11,44,51,48,16,52,53,34,43,53,51,34,49,56,51,48,51,54,52,52,51,51,52,50,51,52,53,51,52,55,49,52,53,50,50,54,51,52,50,52,53,50,52,52,51,49,53,52,49,54,50,51,50,53,52,52,51,53,53,49,52,52,52,50,53,51,50,50,54,50,50,50,51,52,47,53,52,50,54,50,50,52,51,51,49,50,52,50,51,51,50,50,50,51,52,50,50,50,50,54,49,50,52,49,52,50,46,53,48,51,50,47,48,52,49,49,49,49,48,49,59,71,74,45,76,92,60,104,73,81,93,77,82,84,134

Mean predicted aligned error: 11.76 Å